Protein AF-A0A7W0T114-F1 (afdb_monomer_lite)

Foldseek 3Di:
DALFLLVCLQPCLVPLLPPQPDDDDDDDAAADDPVRLVVLVVLLVQLLPDPALVSNVVSSVVVCVSCVPDDSNNHDNVRSVSSSVSSNSSNVSSVVRVVPDDPPPQDFDFDLQQQQQNVVVSNQVSCCVVPVQKAFAKKKWFFAALVRHADQPTTKIKTWIAGALFQDDDPPDPPPDDRPGPDPDPQDWTKMWMAHNVPGIDIHTDGHDHAHHDDQQDDPNNVSVVVVVVPDDNGFTWMWMFHDDRPDQTKIWIWTDDVVVPDTDIDIGGSPHHRPPPPD

Secondary structure (DSSP, 8-state):
--THHHHHHHHHHHHHTTGGGS---SS--BPPPHHHHHHHHHHHHHHHH-SSHHHHHHHHHHHHHHHHT--GGGB-HHHHHHHHHHHHHHHHHHHHHHTTSS-TTSPPPP-TT-BHHHHHHHHHHHHHHH-TT-EEEEEEEEEE-TTSBBPTTT-EEEEEEEEESSPPPPTTSPTT---------SSPEEEEEEEETTTEEEEEEEEPPEE------S-HHHHHHHHHHTT--TT--EEEEEE--TTS--EEEEEEEETTTTEEEEEEEES-S-------

pLDDT: mean 72.03, std 17.61, range [29.69, 95.56]

Radius of gyration: 19.98 Å; chains: 1; bounding box: 61×44×50 Å

Structure (mmCIF, N/CA/C/O backbone):
data_AF-A0A7W0T114-F1
#
_entry.id   AF-A0A7W0T114-F1
#
loop_
_atom_site.group_PDB
_atom_site.id
_atom_site.type_symbol
_atom_site.label_atom_id
_atom_site.label_alt_id
_atom_site.label_comp_id
_atom_site.label_asym_id
_atom_site.label_entity_id
_atom_site.label_seq_id
_atom_site.pdbx_PDB_ins_code
_atom_site.Cartn_x
_atom_site.Cartn_y
_atom_site.Cartn_z
_atom_site.occupancy
_atom_site.B_iso_or_equiv
_atom_site.auth_seq_id
_atom_site.auth_comp_id
_atom_site.auth_asym_id
_atom_site.auth_atom_id
_atom_site.pdbx_PDB_model_num
ATOM 1 N N . MET A 1 1 ? 5.143 -3.213 -25.536 1.00 34.78 1 MET A N 1
ATOM 2 C CA . MET A 1 1 ? 4.071 -3.095 -24.528 1.00 34.78 1 MET A CA 1
ATOM 3 C C . MET A 1 1 ? 4.669 -2.807 -23.168 1.00 34.78 1 MET A C 1
ATOM 5 O O . MET A 1 1 ? 5.261 -3.702 -22.565 1.00 34.78 1 MET A O 1
ATOM 9 N N . ASN A 1 2 ? 4.545 -1.566 -22.702 1.00 29.69 2 ASN A N 1
ATOM 10 C CA . ASN A 1 2 ? 4.942 -1.204 -21.350 1.00 29.69 2 ASN A CA 1
ATOM 11 C C . ASN A 1 2 ? 3.988 -1.913 -20.378 1.00 29.69 2 ASN A C 1
ATOM 13 O O . ASN A 1 2 ? 2.821 -1.550 -20.271 1.00 29.69 2 ASN A O 1
ATOM 17 N N . ARG A 1 3 ? 4.475 -2.937 -19.665 1.00 30.38 3 ARG A N 1
ATOM 18 C CA . ARG A 1 3 ? 3.716 -3.652 -18.616 1.00 30.38 3 ARG A CA 1
ATOM 19 C C . ARG A 1 3 ? 3.232 -2.704 -17.491 1.00 30.38 3 ARG A C 1
ATOM 21 O O . ARG A 1 3 ? 2.415 -3.106 -16.675 1.00 30.38 3 ARG A O 1
ATOM 28 N N . ALA A 1 4 ? 3.717 -1.458 -17.495 1.00 30.30 4 ALA A N 1
ATOM 29 C CA . ALA A 1 4 ? 3.426 -0.370 -16.567 1.00 30.30 4 ALA A CA 1
ATOM 30 C C . ALA A 1 4 ? 2.001 0.195 -16.690 1.00 30.30 4 ALA A C 1
ATOM 32 O O . ALA A 1 4 ? 1.378 0.487 -15.679 1.00 30.30 4 ALA A O 1
ATOM 33 N N . ALA A 1 5 ? 1.449 0.297 -17.907 1.00 31.14 5 ALA A N 1
ATOM 34 C CA . ALA A 1 5 ? 0.132 0.916 -18.129 1.00 31.14 5 ALA A CA 1
ATOM 35 C C . ALA A 1 5 ? -1.037 0.058 -17.601 1.00 31.14 5 ALA A C 1
ATOM 37 O O . ALA A 1 5 ? -2.080 0.569 -17.210 1.00 31.14 5 ALA A O 1
ATOM 38 N N . ILE A 1 6 ? -0.836 -1.260 -17.561 1.00 34.50 6 ILE A N 1
ATOM 39 C CA . ILE A 1 6 ? -1.824 -2.266 -17.144 1.00 34.50 6 ILE A CA 1
ATOM 40 C C . ILE A 1 6 ? -2.031 -2.252 -15.622 1.00 34.50 6 ILE A C 1
ATOM 42 O O . ILE A 1 6 ? -3.156 -2.380 -15.149 1.00 34.50 6 ILE A O 1
ATOM 46 N N . ALA A 1 7 ? -0.967 -2.055 -14.849 1.00 33.69 7 ALA A N 1
ATOM 47 C CA . ALA A 1 7 ? -1.052 -2.033 -13.392 1.00 33.69 7 ALA A CA 1
ATOM 48 C C . ALA A 1 7 ? -1.280 -0.641 -12.802 1.00 33.69 7 ALA A C 1
ATOM 50 O O . ALA A 1 7 ? -1.801 -0.538 -11.692 1.00 33.69 7 ALA A O 1
ATOM 51 N N . LEU A 1 8 ? -0.961 0.418 -13.565 1.00 34.41 8 LEU A N 1
ATOM 52 C CA . LEU A 1 8 ? -1.340 1.792 -13.228 1.00 34.41 8 LEU A CA 1
ATOM 53 C C . LEU A 1 8 ? -2.841 1.888 -12.922 1.00 34.41 8 LEU A C 1
ATOM 55 O O . LEU A 1 8 ? -3.271 2.540 -11.976 1.00 34.41 8 LEU A O 1
ATOM 59 N N . LEU A 1 9 ? -3.622 1.148 -13.706 1.00 37.44 9 LEU A N 1
ATOM 60 C CA . LEU A 1 9 ? -5.070 1.115 -13.646 1.00 37.44 9 LEU A CA 1
ATOM 61 C C . LEU A 1 9 ? -5.659 0.400 -12.439 1.00 37.44 9 LEU A C 1
ATOM 63 O O . LEU A 1 9 ? -6.732 0.767 -11.992 1.00 37.44 9 LEU A O 1
ATOM 67 N N . VAL A 1 10 ? -4.982 -0.594 -11.877 1.00 36.78 10 VAL A N 1
ATOM 68 C CA . VAL A 1 10 ? -5.505 -1.311 -10.704 1.00 36.78 10 VAL A CA 1
ATOM 69 C C . VAL A 1 10 ? -5.389 -0.442 -9.447 1.00 36.78 10 VAL A C 1
ATOM 71 O O . VAL A 1 10 ? -6.234 -0.498 -8.564 1.00 36.78 10 VAL A O 1
ATOM 74 N N . VAL A 1 11 ? -4.372 0.421 -9.388 1.00 35.66 11 VAL A N 1
ATOM 75 C CA . VAL A 1 11 ? -3.934 1.071 -8.139 1.00 35.66 11 VAL A CA 1
ATOM 76 C C . VAL A 1 11 ? -4.281 2.543 -8.074 1.00 35.66 11 VAL A C 1
ATOM 78 O O . VAL A 1 11 ? -4.555 3.061 -6.987 1.00 35.66 11 VAL A O 1
ATOM 81 N N . SER A 1 12 ? -4.379 3.211 -9.225 1.00 38.09 12 SER A N 1
ATOM 82 C CA . SER A 1 12 ? -4.977 4.538 -9.288 1.00 38.09 12 SER A CA 1
ATOM 83 C C . SER A 1 12 ? -6.409 4.518 -8.756 1.00 38.09 12 SER A C 1
ATOM 85 O O . SER A 1 12 ? -6.771 5.422 -8.017 1.00 38.09 12 SER A O 1
ATOM 87 N N . PHE A 1 13 ? -7.204 3.478 -9.006 1.00 37.09 13 PHE A N 1
ATOM 88 C CA . PHE A 1 13 ? -8.593 3.483 -8.547 1.00 37.09 13 PHE A CA 1
ATOM 89 C C . PHE A 1 13 ? -8.782 3.121 -7.075 1.00 37.09 13 PHE A C 1
ATOM 91 O O . PHE A 1 13 ? -9.539 3.815 -6.406 1.00 37.09 13 PHE A O 1
ATOM 98 N N . SER A 1 14 ? -8.029 2.176 -6.511 1.00 35.09 14 SER A N 1
ATOM 99 C CA . SER A 1 14 ? -8.108 1.904 -5.065 1.00 35.09 14 SER A CA 1
ATOM 100 C C . SER A 1 14 ? -7.579 3.078 -4.220 1.00 35.09 14 SER A C 1
ATOM 102 O O . SER A 1 14 ? -8.098 3.357 -3.139 1.00 35.09 14 SER A O 1
ATOM 104 N N . SER A 1 15 ? -6.597 3.831 -4.738 1.00 33.78 15 SER A N 1
ATOM 105 C CA . SER A 1 15 ? -5.964 4.953 -4.021 1.00 33.78 15 SER A CA 1
ATOM 106 C C . SER A 1 15 ? -6.680 6.299 -4.224 1.00 33.78 15 SER A C 1
ATOM 108 O O . SER A 1 15 ? -6.763 7.106 -3.296 1.00 33.78 15 SER A O 1
ATOM 110 N N . LEU A 1 16 ? -7.229 6.572 -5.416 1.00 35.28 16 LEU A N 1
ATOM 111 C CA . LEU A 1 16 ? -7.865 7.866 -5.729 1.00 35.28 16 LEU A CA 1
ATOM 112 C C . LEU A 1 16 ? -9.279 8.000 -5.157 1.00 35.28 16 LEU A C 1
ATOM 114 O O . LEU A 1 16 ? -9.774 9.115 -4.994 1.00 35.28 16 LEU A O 1
ATOM 118 N N . VAL A 1 17 ? -9.895 6.892 -4.748 1.00 38.09 17 VAL A N 1
ATOM 119 C CA . VAL A 1 17 ? -11.203 6.895 -4.076 1.00 38.09 17 VAL A CA 1
ATOM 120 C C . VAL A 1 17 ? -11.122 7.450 -2.653 1.00 38.09 17 VAL A C 1
ATOM 122 O O . VAL A 1 17 ? -12.128 7.920 -2.121 1.00 38.09 17 VAL A O 1
ATOM 125 N N . TRP A 1 18 ? -9.928 7.479 -2.048 1.00 32.53 18 TRP A N 1
ATOM 126 C CA . TRP A 1 18 ? -9.776 7.774 -0.620 1.00 32.53 18 TRP A CA 1
ATOM 127 C C . TRP A 1 18 ? -9.009 9.054 -0.273 1.00 32.53 18 TRP A C 1
ATOM 129 O O . TRP A 1 18 ? -9.229 9.600 0.812 1.00 32.53 18 TRP A O 1
ATOM 139 N N . VAL A 1 19 ? -8.180 9.593 -1.176 1.00 35.00 19 VAL A N 1
ATOM 140 C CA . VAL A 1 19 ? -7.357 10.791 -0.893 1.00 35.00 19 VAL A CA 1
ATOM 141 C C . VAL A 1 19 ? -8.146 12.113 -0.998 1.00 35.00 19 VAL A C 1
ATOM 143 O O . VAL A 1 19 ? -7.739 13.126 -0.438 1.00 35.00 19 VAL A O 1
ATOM 146 N N . GLY A 1 20 ? -9.330 12.128 -1.620 1.00 32.53 20 GLY A N 1
ATOM 147 C CA . GLY A 1 20 ? -10.107 13.360 -1.844 1.00 32.53 20 GLY A CA 1
ATOM 148 C C . GLY A 1 20 ? -10.948 13.891 -0.670 1.00 32.53 20 GLY A C 1
ATOM 149 O O . GLY A 1 20 ? -11.672 14.867 -0.852 1.00 32.53 20 GLY A O 1
ATOM 150 N N . ALA A 1 21 ? -10.928 13.269 0.516 1.00 36.03 21 ALA A N 1
ATOM 151 C CA . ALA A 1 21 ? -11.899 13.591 1.575 1.00 36.03 21 ALA A CA 1
ATOM 152 C C . ALA A 1 21 ? -11.404 14.527 2.695 1.00 36.03 21 ALA A C 1
ATOM 154 O O . ALA A 1 21 ? -12.219 14.929 3.523 1.00 36.03 21 ALA A O 1
ATOM 155 N N . ALA A 1 22 ? -10.127 14.916 2.743 1.00 39.50 22 ALA A N 1
ATOM 156 C CA . ALA A 1 22 ? -9.619 15.733 3.847 1.00 39.50 22 ALA A CA 1
ATOM 157 C C . ALA A 1 22 ? -9.032 17.071 3.369 1.00 39.50 22 ALA A C 1
ATOM 159 O O . ALA A 1 22 ? -7.907 17.151 2.890 1.00 39.50 22 ALA A O 1
ATOM 160 N N . CYS A 1 23 ? -9.818 18.129 3.588 1.00 38.53 23 CYS A N 1
ATOM 161 C CA . CYS A 1 23 ? -9.397 19.530 3.691 1.00 38.53 23 CYS A CA 1
ATOM 162 C C . CYS A 1 23 ? -8.883 20.238 2.420 1.00 38.53 23 CYS A C 1
ATOM 164 O O . CYS A 1 23 ? -7.717 20.605 2.324 1.00 38.53 23 CYS A O 1
ATOM 166 N N . ALA A 1 24 ? -9.809 20.636 1.541 1.00 32.16 24 ALA A N 1
ATOM 167 C CA . ALA A 1 24 ? -9.667 21.867 0.759 1.00 32.16 24 ALA A CA 1
ATOM 168 C C . ALA A 1 24 ? -10.983 22.661 0.790 1.00 32.16 24 ALA A C 1
ATOM 170 O O . ALA A 1 24 ? -12.003 22.253 0.239 1.00 32.16 24 ALA A O 1
ATOM 171 N N . LYS A 1 25 ? -10.983 23.815 1.465 1.00 42.94 25 LYS A N 1
ATOM 172 C CA . LYS A 1 25 ? -12.088 24.779 1.400 1.00 42.94 25 LYS A CA 1
ATOM 173 C C . LYS A 1 25 ? -11.819 25.719 0.214 1.00 42.94 25 LYS A C 1
ATOM 175 O O . LYS A 1 25 ? -10.841 26.455 0.260 1.00 42.94 25 LYS A O 1
ATOM 180 N N . LYS A 1 26 ? -12.747 25.726 -0.760 1.00 46.06 26 LYS A N 1
ATOM 181 C CA . LYS A 1 26 ? -12.905 26.602 -1.956 1.00 46.06 26 LYS A CA 1
ATOM 182 C C . LYS A 1 26 ? -12.153 26.215 -3.247 1.00 46.06 26 LYS A C 1
ATOM 184 O O . LYS A 1 26 ? -11.066 26.704 -3.507 1.00 46.06 26 LYS A O 1
ATOM 189 N N . SER A 1 27 ? -12.833 25.523 -4.160 1.00 42.50 27 SER A N 1
ATOM 190 C CA . SER A 1 27 ? -13.458 26.059 -5.394 1.00 42.50 27 SER A CA 1
ATOM 191 C C . SER A 1 27 ? -14.203 24.899 -6.085 1.00 42.50 27 SER A C 1
ATOM 193 O O . SER A 1 27 ? -13.917 23.749 -5.780 1.00 42.50 27 SER A O 1
ATOM 195 N N . GLY A 1 28 ? -15.255 25.179 -6.861 1.00 51.72 28 GLY A N 1
ATOM 196 C CA . GLY A 1 28 ? -16.314 24.216 -7.209 1.00 51.72 28 GLY A CA 1
ATOM 197 C C . GLY A 1 28 ? -15.832 22.854 -7.718 1.00 51.72 28 GLY A C 1
ATOM 198 O O . GLY A 1 28 ? -15.285 22.763 -8.813 1.00 51.72 28 GLY A O 1
ATOM 199 N N . THR A 1 29 ? -16.104 21.798 -6.948 1.00 61.47 29 THR A N 1
ATOM 200 C CA . THR A 1 29 ? -16.052 20.427 -7.457 1.00 61.47 29 THR A CA 1
ATOM 201 C C . THR A 1 29 ? -17.133 20.255 -8.519 1.00 61.47 29 THR A C 1
ATOM 203 O O . THR A 1 29 ? -18.231 20.807 -8.398 1.00 61.47 29 THR A O 1
ATOM 206 N N . ARG A 1 30 ? -16.825 19.515 -9.584 1.00 81.19 30 ARG A N 1
ATOM 207 C CA . ARG A 1 30 ? -17.750 19.292 -10.705 1.00 81.19 30 ARG A CA 1
ATOM 208 C C . ARG A 1 30 ? -18.167 17.829 -10.809 1.00 81.19 30 ARG A C 1
ATOM 210 O O . ARG A 1 30 ? -17.407 16.929 -10.460 1.00 81.19 30 ARG A O 1
ATOM 217 N N . ALA A 1 31 ? -19.370 17.593 -11.317 1.00 86.44 31 ALA A N 1
ATOM 218 C CA . ALA A 1 31 ? -19.766 16.269 -11.779 1.00 86.44 31 ALA A CA 1
ATOM 219 C C . ALA A 1 31 ? -18.999 15.913 -13.066 1.00 86.44 31 ALA A C 1
ATOM 221 O O . ALA A 1 31 ? -18.503 16.803 -13.765 1.00 86.44 31 ALA A O 1
ATOM 222 N N . LEU A 1 32 ? -18.939 14.623 -13.404 1.00 82.44 32 LEU A N 1
ATOM 223 C CA . LEU A 1 32 ? -18.521 14.205 -14.742 1.00 82.44 32 LEU A CA 1
ATOM 224 C C . LEU A 1 32 ? -19.490 14.772 -15.780 1.00 82.44 32 LEU A C 1
ATOM 226 O O . LEU A 1 32 ? -20.708 14.784 -15.578 1.00 82.44 32 LEU A O 1
ATOM 230 N N . THR A 1 33 ? -18.960 15.208 -16.918 1.00 89.19 33 THR A N 1
ATOM 231 C CA . THR A 1 33 ? -19.816 15.490 -18.070 1.00 89.19 33 THR A CA 1
ATOM 232 C C . THR A 1 33 ? -20.390 14.182 -18.624 1.00 89.19 33 THR A C 1
ATOM 234 O O . THR A 1 33 ? -19.877 13.086 -18.365 1.00 89.19 33 THR A O 1
ATOM 237 N N . LYS A 1 34 ? -21.469 14.280 -19.410 1.00 89.25 34 LYS A N 1
ATOM 238 C CA . LYS A 1 34 ? -22.014 13.113 -20.121 1.00 89.25 34 LYS A CA 1
ATOM 239 C C . LYS A 1 34 ? -20.958 12.469 -21.020 1.00 89.25 34 LYS A C 1
ATOM 241 O O . LYS A 1 34 ? -20.836 11.252 -21.000 1.00 89.25 34 LYS A O 1
ATOM 246 N N . ASP A 1 35 ? -20.167 13.285 -21.710 1.00 89.88 35 ASP A N 1
ATOM 247 C CA . ASP A 1 35 ? -19.107 12.814 -22.602 1.00 89.88 35 ASP A CA 1
ATOM 248 C C . ASP A 1 35 ? -18.031 12.048 -21.823 1.00 89.88 35 ASP A C 1
ATOM 250 O O . ASP A 1 35 ? -17.689 10.932 -22.194 1.00 89.88 35 ASP A O 1
ATOM 254 N N . GLN A 1 36 ? -17.585 12.574 -20.675 1.00 86.44 36 GLN A N 1
ATOM 255 C CA . GLN A 1 36 ? -16.619 11.883 -19.810 1.00 86.44 36 GLN A CA 1
ATOM 256 C C . GLN A 1 36 ? -17.170 10.562 -19.258 1.00 86.44 36 GLN A C 1
ATOM 258 O O . GLN A 1 36 ? -16.440 9.579 -19.158 1.00 86.44 36 GLN A O 1
ATOM 263 N N . THR A 1 37 ? -18.459 10.529 -18.910 1.00 87.56 37 THR A N 1
ATOM 264 C CA . THR A 1 37 ? -19.126 9.311 -18.422 1.00 87.56 37 THR A CA 1
ATOM 265 C C . THR A 1 37 ? -19.193 8.246 -19.520 1.00 87.56 37 THR A C 1
ATOM 267 O O . THR A 1 37 ? -18.877 7.083 -19.288 1.00 87.56 37 THR A O 1
ATOM 270 N N . GLN A 1 38 ? -19.556 8.642 -20.740 1.00 91.06 38 GLN A N 1
ATOM 271 C CA . GLN A 1 38 ? -19.609 7.734 -21.886 1.00 91.06 38 GLN A CA 1
ATOM 272 C C . GLN A 1 38 ? -18.218 7.243 -22.292 1.00 91.06 38 GLN A C 1
ATOM 274 O O . GLN A 1 38 ? -18.060 6.083 -22.664 1.00 91.06 38 GLN A O 1
ATOM 279 N N . GLU A 1 39 ? -17.207 8.105 -22.206 1.00 89.56 39 GLU A N 1
ATOM 280 C CA . GLU A 1 39 ? -15.833 7.762 -22.558 1.00 89.56 39 GLU A CA 1
ATOM 281 C C . GLU A 1 39 ? -15.232 6.752 -21.572 1.00 89.56 39 GLU A C 1
ATOM 283 O O . GLU A 1 39 ? -14.683 5.737 -22.005 1.00 89.56 39 GLU A O 1
ATOM 288 N N . VAL A 1 40 ? -15.412 6.945 -20.257 1.00 86.56 40 VAL A N 1
ATOM 289 C CA . VAL A 1 40 ? -14.942 5.967 -19.260 1.00 86.56 40 VAL A CA 1
ATOM 290 C C . VAL A 1 40 ? -15.684 4.629 -19.383 1.00 86.56 40 VAL A C 1
ATOM 292 O O . VAL A 1 40 ? -15.058 3.572 -19.298 1.00 86.56 40 VAL A O 1
ATOM 295 N N . GLU A 1 41 ? -16.987 4.645 -19.685 1.00 91.88 41 GLU A N 1
ATOM 296 C CA . GLU A 1 41 ? -17.765 3.429 -19.944 1.00 91.88 41 GLU A CA 1
ATOM 297 C C . GLU A 1 41 ? -17.288 2.691 -21.203 1.00 91.88 41 GLU A C 1
ATOM 299 O O . GLU A 1 41 ? -17.100 1.468 -21.177 1.00 91.88 41 GLU A O 1
ATOM 304 N N . ALA A 1 42 ? -17.034 3.422 -22.291 1.00 92.44 42 ALA A N 1
ATOM 305 C CA . ALA A 1 42 ? -16.519 2.863 -23.535 1.00 92.44 42 ALA A CA 1
ATOM 306 C C . ALA A 1 42 ? -15.142 2.219 -23.333 1.00 92.44 42 ALA A C 1
ATOM 308 O O . ALA A 1 42 ? -14.918 1.100 -23.798 1.00 92.44 42 ALA A O 1
ATOM 309 N N . LEU A 1 43 ? -14.251 2.877 -22.589 1.00 87.81 43 LEU A N 1
ATOM 310 C CA . LEU A 1 43 ? -12.936 2.347 -22.240 1.00 87.81 43 LEU A CA 1
ATOM 311 C C . LEU A 1 43 ? -13.034 1.081 -21.372 1.00 87.81 43 LEU A C 1
ATOM 313 O O . LEU A 1 43 ? -12.325 0.105 -21.634 1.00 87.81 43 LEU A O 1
ATOM 317 N N . THR A 1 44 ? -13.948 1.043 -20.390 1.00 87.00 44 THR A N 1
ATOM 318 C CA . THR A 1 44 ? -14.182 -0.160 -19.571 1.00 87.00 44 THR A CA 1
ATOM 319 C C . THR A 1 44 ? -14.653 -1.313 -20.444 1.00 87.00 44 THR A C 1
ATOM 321 O O . THR A 1 44 ? -14.122 -2.421 -20.362 1.00 87.00 44 THR A O 1
ATOM 324 N N . LYS A 1 45 ? -15.627 -1.063 -21.321 1.00 92.31 45 LYS A N 1
ATOM 325 C CA . LYS A 1 45 ? -16.142 -2.086 -22.231 1.00 92.31 45 LYS A CA 1
ATOM 326 C C . LYS A 1 45 ? -15.062 -2.575 -23.194 1.00 92.31 45 LYS A C 1
ATOM 328 O O . LYS A 1 45 ? -14.942 -3.782 -23.392 1.00 92.31 45 LYS A O 1
ATOM 333 N N . ALA A 1 46 ? -14.265 -1.664 -23.750 1.00 89.25 46 ALA A N 1
ATOM 334 C CA . ALA A 1 46 ? -13.188 -1.984 -24.677 1.00 89.25 46 ALA A CA 1
ATOM 335 C C . ALA A 1 46 ? -12.159 -2.921 -24.032 1.00 89.25 46 ALA A C 1
ATOM 337 O O . ALA A 1 46 ? -11.890 -3.990 -24.582 1.00 89.25 46 ALA A O 1
ATOM 338 N N . VAL A 1 47 ? -11.660 -2.592 -22.834 1.00 84.44 47 VAL A N 1
ATOM 339 C CA . VAL A 1 47 ? -10.631 -3.414 -22.181 1.00 84.44 47 VAL A CA 1
ATOM 340 C C . VAL A 1 47 ? -11.172 -4.775 -21.743 1.00 84.44 47 VAL A C 1
ATOM 342 O O . VAL A 1 47 ? -10.477 -5.781 -21.860 1.00 84.44 47 VAL A O 1
ATOM 345 N N . CYS A 1 48 ? -12.437 -4.838 -21.322 1.00 86.25 48 CYS A N 1
ATOM 346 C CA . CYS A 1 48 ? -13.102 -6.093 -20.970 1.00 86.25 48 CYS A CA 1
ATOM 347 C C . CYS A 1 48 ? -13.470 -6.966 -22.177 1.00 86.25 48 CYS A C 1
ATOM 349 O O . CYS A 1 48 ? -13.692 -8.163 -22.010 1.00 86.25 48 CYS A O 1
ATOM 351 N N . SER A 1 49 ? -13.549 -6.386 -23.377 1.00 92.31 49 SER A N 1
ATOM 352 C CA . SER A 1 49 ? -13.833 -7.112 -24.621 1.00 92.31 49 SER A CA 1
ATOM 353 C C . SER A 1 49 ? -12.587 -7.640 -25.331 1.00 92.31 49 SER A C 1
ATOM 355 O O . SER A 1 49 ? -12.713 -8.374 -26.311 1.00 92.31 49 SER A O 1
ATOM 357 N N . CYS A 1 50 ? -11.392 -7.269 -24.865 1.00 85.88 50 CYS A N 1
ATOM 358 C CA . CYS A 1 50 ? -10.157 -7.752 -25.460 1.00 85.88 50 CYS A CA 1
ATOM 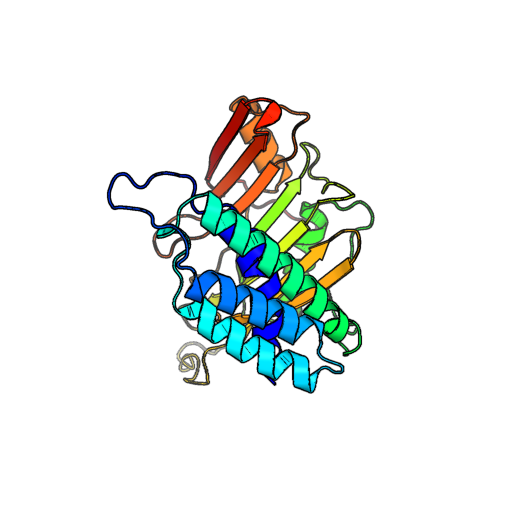359 C C . CYS A 1 50 ? -10.074 -9.278 -25.396 1.00 85.88 50 CYS A C 1
ATOM 361 O O . CYS A 1 50 ? -10.394 -9.885 -24.380 1.00 85.88 50 CYS A O 1
ATOM 363 N N . ALA A 1 51 ? -9.643 -9.895 -26.496 1.00 85.94 51 ALA A N 1
ATOM 364 C CA . ALA A 1 51 ? -9.456 -11.343 -26.579 1.00 85.94 51 ALA A CA 1
ATOM 365 C C . ALA A 1 51 ? -8.046 -11.777 -26.151 1.00 85.94 51 ALA A C 1
ATOM 367 O O . ALA A 1 51 ? -7.829 -12.936 -25.809 1.00 85.94 51 ALA A O 1
ATOM 368 N N . ASP A 1 52 ? -7.085 -10.850 -26.173 1.00 77.75 52 ASP A N 1
ATOM 369 C CA . ASP A 1 52 ? -5.687 -11.125 -25.882 1.00 77.75 52 ASP A CA 1
ATOM 370 C C . ASP A 1 52 ? -4.976 -9.943 -25.203 1.00 77.75 52 ASP A C 1
ATOM 372 O O . ASP A 1 52 ? -5.490 -8.826 -25.055 1.00 77.75 52 ASP A O 1
ATOM 376 N N . LYS A 1 53 ? -3.732 -10.214 -24.809 1.00 70.44 53 LYS A N 1
ATOM 377 C CA . LYS A 1 53 ? -2.846 -9.265 -24.141 1.00 70.44 53 LYS A CA 1
ATOM 378 C C . LYS A 1 53 ? -2.463 -8.066 -25.017 1.00 70.44 53 LYS A C 1
ATOM 380 O O . LYS A 1 53 ? -2.256 -6.982 -24.476 1.00 70.44 53 LYS A O 1
ATOM 385 N N . ALA A 1 54 ? -2.337 -8.243 -26.332 1.00 74.31 54 ALA A N 1
ATOM 386 C CA . ALA A 1 54 ? -1.939 -7.165 -27.235 1.00 74.31 54 ALA A CA 1
ATOM 387 C C . ALA A 1 54 ? -3.048 -6.112 -27.340 1.00 74.31 54 ALA A C 1
ATOM 389 O O . ALA A 1 54 ? -2.775 -4.921 -27.196 1.00 74.31 54 ALA A O 1
ATOM 390 N N . CYS A 1 55 ? -4.299 -6.559 -27.479 1.00 80.38 55 CYS A N 1
ATOM 391 C CA . CYS A 1 55 ? -5.479 -5.706 -27.389 1.00 80.38 55 CYS A CA 1
ATOM 392 C C . CYS A 1 55 ? -5.531 -4.971 -26.048 1.00 80.38 55 CYS A C 1
ATOM 394 O O . CYS A 1 55 ? -5.654 -3.745 -26.025 1.00 80.38 55 CYS A O 1
ATOM 396 N N . SER A 1 56 ? -5.381 -5.701 -24.932 1.00 77.06 56 SER A N 1
ATOM 397 C CA . SER A 1 56 ? -5.500 -5.115 -23.592 1.00 77.06 56 SER A CA 1
ATOM 398 C C . SER A 1 56 ? -4.541 -3.944 -23.390 1.00 77.06 56 SER A C 1
ATOM 400 O O . SER A 1 56 ? -4.954 -2.927 -22.844 1.00 77.06 56 SER A O 1
ATOM 402 N N . ALA A 1 57 ? -3.306 -4.017 -23.888 1.00 66.31 57 ALA A N 1
ATOM 403 C CA . ALA A 1 57 ? -2.389 -2.892 -23.750 1.00 66.31 57 ALA A CA 1
ATOM 404 C C . ALA A 1 57 ? -2.712 -1.672 -24.593 1.00 66.31 57 ALA A C 1
ATOM 406 O O . ALA A 1 57 ? -2.515 -0.565 -24.102 1.00 66.31 57 ALA A O 1
ATOM 407 N N . VAL A 1 58 ? -3.173 -1.853 -25.833 1.00 74.31 58 VAL A N 1
ATOM 408 C CA . VAL A 1 58 ? -3.577 -0.711 -26.664 1.00 74.31 58 VAL A CA 1
ATOM 409 C C . VAL A 1 58 ? -4.681 0.064 -25.948 1.00 74.31 58 VAL A C 1
ATOM 411 O O . VAL A 1 58 ? -4.639 1.291 -25.880 1.00 74.31 58 VAL A O 1
ATOM 414 N N . VAL A 1 59 ? -5.628 -0.648 -25.332 1.00 76.38 59 VAL A N 1
ATOM 415 C CA . VAL A 1 59 ? -6.691 -0.014 -24.550 1.00 76.38 59 VAL A CA 1
ATOM 416 C C . VAL A 1 59 ? -6.157 0.566 -23.233 1.00 76.38 59 VAL A C 1
ATOM 418 O O . VAL A 1 59 ? -6.528 1.679 -22.874 1.00 76.38 59 VAL A O 1
ATOM 421 N N . SER A 1 60 ? -5.240 -0.105 -22.528 1.00 71.56 60 SER A N 1
ATOM 422 C CA . SER A 1 60 ? -4.618 0.445 -21.310 1.00 71.56 60 SER A CA 1
ATOM 423 C C . SER A 1 60 ? -3.852 1.749 -21.555 1.00 71.56 60 SER A C 1
ATOM 425 O O . SER A 1 60 ? -3.841 2.613 -20.678 1.00 71.56 60 SER A O 1
ATOM 427 N N . GLU A 1 61 ? -3.236 1.931 -22.727 1.00 70.81 61 GLU A N 1
ATOM 428 C CA . GLU A 1 61 ? -2.591 3.196 -23.107 1.00 70.81 61 GLU A CA 1
ATOM 429 C C . GLU A 1 61 ? -3.618 4.323 -23.277 1.00 70.81 61 GLU A C 1
ATOM 431 O O . GLU A 1 61 ? -3.414 5.417 -22.749 1.00 70.81 61 GLU A O 1
ATOM 436 N N . GLN A 1 62 ? -4.753 4.043 -23.926 1.00 76.44 62 GLN A N 1
ATOM 437 C CA . GLN A 1 62 ? -5.859 5.000 -24.063 1.00 76.44 62 GLN A CA 1
ATOM 438 C C . GLN A 1 62 ? -6.442 5.378 -22.702 1.00 76.44 62 GLN A C 1
ATOM 440 O O . GLN A 1 62 ? -6.646 6.555 -22.417 1.00 76.44 62 GLN A O 1
ATOM 445 N N . ILE A 1 63 ? -6.635 4.387 -21.832 1.00 76.50 63 ILE A N 1
ATOM 446 C CA . ILE A 1 63 ? -7.107 4.621 -20.475 1.00 76.50 63 ILE A CA 1
ATOM 447 C C . ILE A 1 63 ? -6.108 5.485 -19.685 1.00 76.50 63 ILE A C 1
ATOM 449 O O . ILE A 1 63 ? -6.503 6.458 -19.047 1.00 76.50 63 ILE A O 1
ATOM 453 N N . THR A 1 64 ? -4.810 5.171 -19.738 1.00 68.69 64 THR A N 1
ATOM 454 C CA . THR A 1 64 ? -3.773 5.957 -19.044 1.00 68.69 64 THR A CA 1
ATOM 455 C C . THR A 1 64 ? -3.753 7.404 -19.530 1.00 68.69 64 THR A C 1
ATOM 457 O O . THR A 1 64 ? -3.699 8.329 -18.720 1.00 68.69 64 THR A O 1
ATOM 460 N N . ALA A 1 65 ? -3.827 7.611 -20.848 1.00 70.94 65 ALA A N 1
ATOM 461 C CA . ALA A 1 65 ? -3.891 8.941 -21.437 1.00 70.94 65 ALA A CA 1
ATOM 462 C C . ALA A 1 65 ? -5.131 9.704 -20.955 1.00 70.94 65 ALA A C 1
ATOM 464 O O . ALA A 1 65 ? -5.013 10.865 -20.561 1.00 70.94 65 ALA A O 1
ATOM 465 N N . TRP A 1 66 ? -6.283 9.034 -20.895 1.00 78.31 66 TRP A N 1
ATOM 466 C CA . TRP A 1 66 ? -7.516 9.615 -20.379 1.00 78.31 66 TRP A CA 1
ATOM 467 C C . TRP A 1 66 ? -7.360 10.065 -18.921 1.00 78.31 66 TRP A C 1
ATOM 469 O O . TRP A 1 66 ? -7.584 11.233 -18.613 1.00 78.31 66 TRP A O 1
ATOM 479 N N . PHE A 1 67 ? -6.864 9.190 -18.036 1.00 72.31 67 PHE A N 1
ATOM 480 C CA . PHE A 1 67 ? -6.667 9.515 -16.617 1.00 72.31 67 PHE A CA 1
ATOM 481 C C . PHE A 1 67 ? -5.562 10.538 -16.350 1.00 72.31 67 PHE A C 1
ATOM 483 O O . PHE A 1 67 ? -5.625 11.239 -15.343 1.00 72.31 67 PHE A O 1
ATOM 490 N N . SER A 1 68 ? -4.574 10.676 -17.238 1.00 61.00 68 SER A N 1
ATOM 491 C CA . SER A 1 68 ? -3.476 11.638 -17.059 1.00 61.00 68 SER A CA 1
ATOM 492 C C . SER A 1 68 ? -3.941 13.101 -17.008 1.00 61.00 68 SER A C 1
ATOM 494 O O . SER A 1 68 ? -3.252 13.944 -16.438 1.00 61.00 68 SER A O 1
ATOM 496 N N . GLY A 1 69 ? -5.129 13.395 -17.552 1.00 61.91 69 GLY A N 1
ATOM 497 C CA . GLY A 1 69 ? -5.769 14.709 -17.477 1.00 61.91 69 GLY A CA 1
ATOM 498 C C . GLY A 1 69 ? -6.706 14.901 -16.278 1.00 61.91 69 GLY A C 1
ATOM 499 O O . GLY A 1 69 ? -7.332 15.956 -16.175 1.00 61.91 69 GLY A O 1
ATOM 500 N N . PHE A 1 70 ? -6.846 13.908 -15.392 1.00 66.50 70 PHE A N 1
ATOM 501 C CA . PHE A 1 70 ? -7.796 13.943 -14.278 1.00 66.50 70 PHE A CA 1
ATOM 502 C C . PHE A 1 70 ? -7.110 14.183 -12.931 1.00 66.50 70 PHE A C 1
ATOM 504 O O . PHE A 1 70 ? -6.284 13.398 -12.474 1.00 66.50 70 PHE A O 1
ATOM 511 N N . SER A 1 71 ? -7.550 15.231 -12.235 1.00 70.81 71 SER A N 1
ATOM 512 C CA . SER A 1 71 ? -7.367 15.382 -10.792 1.00 70.81 71 SER A CA 1
ATOM 513 C C . SER A 1 71 ? -8.661 14.962 -10.098 1.00 70.81 71 SER A C 1
ATOM 515 O O . SER A 1 71 ? -9.700 15.597 -10.265 1.00 70.81 71 SER A O 1
ATOM 517 N N . PHE A 1 72 ? -8.619 13.892 -9.301 1.00 65.88 72 PHE A N 1
ATOM 518 C CA . PHE A 1 72 ? -9.786 13.415 -8.542 1.00 65.88 72 PHE A CA 1
ATOM 519 C C . PHE A 1 72 ? -10.249 14.418 -7.472 1.00 65.88 72 PHE A C 1
ATOM 521 O O . PHE A 1 72 ? -11.394 14.367 -7.025 1.00 65.88 72 PHE A O 1
ATOM 528 N N . ALA A 1 73 ? -9.387 15.367 -7.090 1.00 65.38 73 ALA A N 1
ATOM 529 C CA . ALA A 1 73 ? -9.748 16.469 -6.203 1.00 65.38 73 ALA A CA 1
ATOM 530 C C . ALA A 1 73 ? -10.710 17.477 -6.864 1.00 65.38 73 ALA A C 1
ATOM 532 O O . ALA A 1 73 ? -11.393 18.218 -6.158 1.00 65.38 73 ALA A O 1
ATOM 533 N N . ASP A 1 74 ? -10.804 17.481 -8.197 1.00 76.25 74 ASP A N 1
ATOM 534 C CA . ASP A 1 74 ? -11.640 18.423 -8.950 1.00 76.25 74 ASP A CA 1
ATOM 535 C C . ASP A 1 74 ? -13.096 17.942 -9.069 1.00 76.25 74 ASP A C 1
ATOM 537 O O . ASP A 1 74 ? -13.977 18.700 -9.488 1.00 76.25 74 ASP A O 1
ATOM 541 N N . TYR A 1 75 ? -13.368 16.681 -8.719 1.00 77.00 75 TYR A N 1
ATOM 542 C CA . TYR A 1 75 ? -14.662 16.038 -8.918 1.00 77.00 75 TYR A CA 1
ATOM 543 C C . TYR A 1 75 ? -15.426 15.834 -7.614 1.00 77.00 75 TYR A C 1
ATOM 545 O O . TYR A 1 75 ? -14.858 15.692 -6.530 1.00 77.00 75 TYR A O 1
ATOM 553 N N . ASP A 1 76 ? -16.755 15.833 -7.714 1.00 78.44 76 ASP A N 1
ATOM 554 C CA . ASP A 1 76 ? -17.602 15.542 -6.565 1.00 78.44 76 ASP A CA 1
ATOM 555 C C . ASP A 1 76 ? -17.542 14.058 -6.143 1.00 78.44 76 ASP A C 1
ATOM 557 O O . ASP A 1 76 ? -17.019 13.176 -6.829 1.00 78.44 76 ASP A O 1
ATOM 561 N N . LYS A 1 77 ? -18.108 13.762 -4.969 1.00 73.94 77 LYS A N 1
ATOM 562 C CA . LYS A 1 77 ? -18.094 12.413 -4.388 1.00 73.94 77 LYS A CA 1
ATOM 563 C C . LYS A 1 77 ? -18.853 11.378 -5.232 1.00 73.94 77 LYS A C 1
ATOM 565 O O . LYS A 1 77 ? -18.562 10.188 -5.133 1.00 73.94 77 LYS A O 1
ATOM 570 N N . ALA A 1 78 ? -19.872 11.779 -5.992 1.00 73.88 78 ALA A N 1
ATOM 571 C CA . ALA A 1 78 ? -20.611 10.859 -6.853 1.00 73.88 78 ALA A CA 1
ATOM 572 C C . ALA A 1 78 ? -19.775 10.498 -8.086 1.00 73.88 78 ALA A C 1
ATOM 574 O O . ALA A 1 78 ? -19.592 9.314 -8.353 1.00 73.88 78 ALA A O 1
ATOM 575 N N . ALA A 1 79 ? -19.181 11.496 -8.739 1.00 75.81 79 ALA A N 1
ATOM 576 C CA . ALA A 1 79 ? -18.244 11.320 -9.842 1.00 75.81 79 ALA A CA 1
ATOM 577 C C . ALA A 1 79 ? -17.047 10.439 -9.450 1.00 75.81 79 ALA A C 1
ATOM 579 O O . ALA A 1 79 ? -16.744 9.475 -10.146 1.00 75.81 79 ALA A O 1
ATOM 580 N N . ASN A 1 80 ? -16.424 10.693 -8.296 1.00 70.44 80 ASN A N 1
ATOM 581 C CA . ASN A 1 80 ? -15.295 9.885 -7.827 1.00 70.44 80 ASN A CA 1
ATOM 582 C C . ASN A 1 80 ? -15.669 8.417 -7.564 1.00 70.44 80 ASN A C 1
ATOM 584 O O . ASN A 1 80 ? -14.865 7.533 -7.844 1.00 70.44 80 ASN A O 1
ATOM 588 N N . ARG A 1 81 ? -16.887 8.138 -7.074 1.00 70.38 81 ARG A N 1
ATOM 589 C CA . ARG A 1 81 ? -17.385 6.758 -6.911 1.00 70.38 81 ARG A CA 1
ATOM 590 C C . ARG A 1 81 ? -17.673 6.074 -8.242 1.00 70.38 81 ARG A C 1
ATOM 592 O O . ARG A 1 81 ? -17.438 4.879 -8.367 1.00 70.38 81 ARG A O 1
ATOM 599 N N . GLU A 1 82 ? -18.179 6.813 -9.220 1.00 76.88 82 GLU A N 1
ATOM 600 C CA . GLU A 1 82 ? -18.426 6.250 -10.546 1.00 76.88 82 GLU A CA 1
ATOM 601 C C . GLU A 1 82 ? -17.110 5.900 -11.244 1.00 76.88 82 GLU A C 1
ATOM 603 O O . GLU A 1 82 ? -16.953 4.791 -11.752 1.00 76.88 82 GLU A O 1
ATOM 608 N N . LEU A 1 83 ? -16.126 6.804 -11.169 1.00 74.06 83 LEU A N 1
ATOM 609 C CA . LEU A 1 83 ? -14.766 6.535 -11.620 1.00 74.06 83 LEU A CA 1
ATOM 610 C C . LEU A 1 83 ? -14.222 5.281 -10.920 1.00 74.06 83 LEU A C 1
ATOM 612 O O . LEU A 1 83 ? -13.865 4.336 -11.616 1.00 74.06 83 LEU A O 1
ATOM 616 N N . ALA A 1 84 ? -14.248 5.223 -9.581 1.00 66.44 84 ALA A N 1
ATOM 617 C CA . ALA A 1 84 ? -13.848 4.052 -8.783 1.00 66.44 84 ALA A CA 1
ATOM 618 C C . ALA A 1 84 ? -14.308 2.724 -9.387 1.00 66.44 84 ALA A C 1
ATOM 620 O O . ALA A 1 84 ? -13.502 1.847 -9.693 1.00 66.44 84 ALA A O 1
ATOM 621 N N . ARG A 1 85 ? -15.624 2.630 -9.606 1.00 75.44 85 ARG A N 1
ATOM 622 C CA . ARG A 1 85 ? -16.311 1.431 -10.073 1.00 75.44 85 ARG A CA 1
ATOM 623 C C . ARG A 1 85 ? -15.818 1.013 -11.455 1.00 75.44 85 ARG A C 1
ATOM 625 O O . ARG A 1 85 ? -15.543 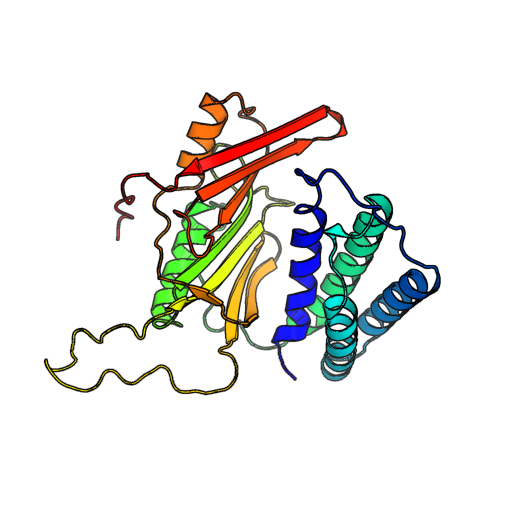-0.162 -11.690 1.00 75.44 85 ARG A O 1
ATOM 632 N N . HIS A 1 86 ? -15.701 1.970 -12.373 1.00 79.06 86 HIS A N 1
ATOM 633 C CA . HIS A 1 86 ? -15.166 1.714 -13.709 1.00 79.06 86 HIS A CA 1
ATOM 634 C C . HIS A 1 86 ? -13.718 1.241 -13.663 1.00 79.06 86 HIS A C 1
ATOM 636 O O . HIS A 1 86 ? -13.325 0.356 -14.422 1.00 79.06 86 HIS A O 1
ATOM 642 N N . GLY A 1 87 ? -12.944 1.800 -12.749 1.00 68.81 87 GLY A N 1
ATOM 643 C CA . GLY A 1 87 ? -11.563 1.442 -12.543 1.00 68.81 87 GLY A CA 1
ATOM 644 C C . GLY A 1 87 ? -11.307 0.058 -12.009 1.00 68.81 87 GLY A C 1
ATOM 645 O O . GLY A 1 87 ? -10.522 -0.679 -12.597 1.00 68.81 87 GLY A O 1
ATOM 646 N N . GLU A 1 88 ? -12.014 -0.321 -10.950 1.00 66.12 88 GLU A N 1
ATOM 647 C CA . GLU A 1 88 ? -12.011 -1.687 -10.423 1.00 66.12 88 GLU A CA 1
ATOM 648 C C . GLU A 1 88 ? -12.402 -2.694 -11.515 1.00 66.12 88 GLU A C 1
ATOM 650 O O . GLU A 1 88 ? -11.789 -3.754 -11.665 1.00 66.12 88 GLU A O 1
ATOM 655 N N . GLN A 1 89 ? -13.385 -2.342 -12.349 1.00 74.00 89 GLN A N 1
ATOM 656 C CA . GLN A 1 89 ? -13.810 -3.191 -13.457 1.00 74.00 89 GLN A CA 1
ATOM 657 C C . GLN A 1 89 ? -12.736 -3.304 -14.554 1.00 74.00 89 GLN A C 1
ATOM 659 O O . GLN A 1 89 ? -12.439 -4.412 -15.006 1.00 74.00 89 GLN A O 1
ATOM 664 N N . MET A 1 90 ? -12.117 -2.189 -14.959 1.00 79.56 90 MET A N 1
ATOM 665 C CA . MET A 1 90 ? -10.992 -2.184 -15.906 1.00 79.56 90 MET A CA 1
ATOM 666 C C . MET A 1 90 ?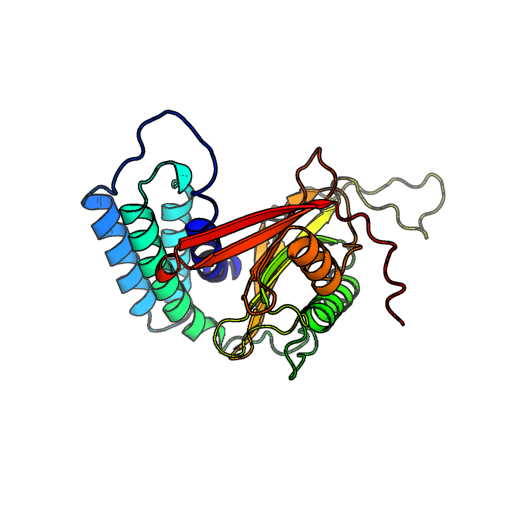 -9.824 -3.020 -15.371 1.00 79.56 90 MET A C 1
ATOM 668 O O . MET A 1 90 ? -9.295 -3.870 -16.084 1.00 79.56 90 MET A O 1
ATOM 672 N N . ALA A 1 91 ? -9.467 -2.820 -14.105 1.00 64.25 91 ALA A N 1
ATOM 673 C CA . ALA A 1 91 ? -8.426 -3.534 -13.381 1.00 64.25 91 ALA A CA 1
ATOM 674 C C . ALA A 1 91 ? -8.648 -5.052 -13.382 1.00 64.25 91 ALA A C 1
ATOM 676 O O . ALA A 1 91 ? -7.747 -5.811 -13.743 1.00 64.25 91 ALA A O 1
ATOM 677 N N . SER A 1 92 ? -9.866 -5.494 -13.059 1.00 71.75 92 SER A N 1
ATOM 678 C CA . SER A 1 92 ? -10.250 -6.908 -13.097 1.00 71.75 92 SER A CA 1
ATOM 679 C C . SER A 1 92 ? -10.094 -7.507 -14.499 1.00 71.75 92 SER A C 1
ATOM 681 O O . SER A 1 92 ? -9.519 -8.584 -14.661 1.00 71.75 92 SER A O 1
ATOM 683 N N . CYS A 1 93 ? -10.560 -6.800 -15.531 1.00 76.25 93 CYS A N 1
ATOM 684 C CA . CYS A 1 93 ? -10.470 -7.256 -16.918 1.00 76.25 93 CYS A CA 1
ATOM 685 C C . CYS A 1 93 ? -9.026 -7.331 -17.422 1.00 76.25 93 CYS A C 1
ATOM 687 O O . CYS A 1 93 ? -8.654 -8.296 -18.086 1.00 76.25 93 CYS A O 1
ATOM 689 N N . ILE A 1 94 ? -8.200 -6.354 -17.058 1.00 70.69 94 ILE A N 1
ATOM 690 C CA . ILE A 1 94 ? -6.772 -6.342 -17.365 1.00 70.69 94 ILE A CA 1
ATOM 691 C C . ILE A 1 94 ? -6.047 -7.483 -16.636 1.00 70.69 94 ILE A C 1
ATOM 693 O O . ILE A 1 94 ? -5.222 -8.173 -17.239 1.00 70.69 94 ILE A O 1
ATOM 697 N N . GLY A 1 95 ? -6.378 -7.723 -15.363 1.00 60.00 95 GLY A N 1
ATOM 698 C CA . GLY A 1 95 ? -5.775 -8.765 -14.528 1.00 60.00 95 GLY A CA 1
ATOM 699 C C . GLY A 1 95 ? -5.859 -10.168 -15.137 1.00 60.00 95 GLY A C 1
ATOM 700 O O . GLY A 1 95 ? -4.915 -10.946 -15.003 1.00 60.00 95 GLY A O 1
ATOM 701 N N . ARG A 1 96 ? -6.912 -10.455 -15.917 1.00 69.44 96 ARG A N 1
ATOM 702 C CA . ARG A 1 96 ? -7.082 -11.722 -16.658 1.00 69.44 96 ARG A CA 1
ATOM 703 C C . ARG A 1 96 ? -5.982 -11.993 -17.689 1.00 69.44 96 ARG A C 1
ATOM 705 O O . ARG A 1 96 ? -5.743 -13.143 -18.026 1.00 69.44 96 ARG A O 1
ATOM 712 N N . PHE A 1 97 ? -5.303 -10.958 -18.187 1.00 63.31 97 PHE A N 1
ATOM 713 C CA . PHE A 1 97 ? -4.176 -11.092 -19.124 1.00 63.31 97 PHE A CA 1
ATOM 714 C C . PHE A 1 97 ? -2.808 -11.022 -18.435 1.00 63.31 97 PHE A C 1
ATOM 716 O O . PHE A 1 97 ? -1.769 -11.258 -19.062 1.00 63.31 97 PHE A O 1
ATOM 723 N N . VAL A 1 98 ? -2.792 -10.667 -17.149 1.00 53.53 98 VAL A N 1
ATOM 724 C CA . VAL A 1 98 ? -1.587 -10.617 -16.315 1.00 53.53 98 VAL A CA 1
ATOM 725 C C . VAL A 1 98 ? -1.311 -11.985 -15.679 1.00 53.53 98 VAL A C 1
ATOM 727 O O . VAL A 1 98 ? -0.145 -12.301 -15.444 1.00 53.53 98 VAL A O 1
ATOM 730 N N . SER A 1 99 ? -2.331 -12.836 -15.514 1.00 46.66 99 SER A N 1
ATOM 731 C CA . SER A 1 99 ? -2.191 -14.188 -14.949 1.00 46.66 99 SER A CA 1
ATOM 732 C C . SER A 1 99 ? -1.397 -15.181 -15.813 1.00 46.66 99 SER A C 1
ATOM 734 O O . SER A 1 99 ? -0.877 -16.147 -15.265 1.00 46.66 99 SER A O 1
ATOM 736 N N . ASP A 1 100 ? -1.189 -14.918 -17.110 1.00 41.69 100 ASP A N 1
ATOM 737 C CA . ASP A 1 100 ? -0.554 -15.886 -18.030 1.00 41.69 100 ASP A CA 1
ATOM 738 C C . ASP A 1 100 ? 0.873 -15.514 -18.485 1.00 41.69 100 ASP A C 1
ATOM 740 O O . ASP A 1 100 ? 1.434 -16.133 -19.387 1.00 41.69 100 ASP A O 1
ATOM 744 N N . ALA A 1 101 ? 1.517 -14.506 -17.882 1.00 38.75 101 ALA A N 1
ATOM 745 C CA . ALA A 1 101 ? 2.803 -14.005 -18.382 1.00 38.75 101 ALA A CA 1
ATOM 746 C C . ALA A 1 101 ? 3.905 -13.850 -17.320 1.00 38.75 101 ALA A C 1
ATOM 748 O O . ALA A 1 101 ? 4.399 -12.747 -17.092 1.00 38.75 101 ALA A O 1
ATOM 749 N N . GLY A 1 102 ? 4.370 -14.971 -16.761 1.00 38.91 102 GLY A N 1
ATOM 750 C CA . GLY A 1 102 ? 5.785 -15.163 -16.403 1.00 38.91 102 GLY A CA 1
ATOM 751 C C . GLY A 1 102 ? 6.424 -14.150 -15.442 1.00 38.91 102 GLY A C 1
ATOM 752 O O . GLY A 1 102 ? 7.481 -13.606 -15.759 1.00 38.91 102 GLY A O 1
ATOM 753 N N . VAL A 1 103 ? 5.820 -13.918 -14.270 1.00 44.91 103 VAL A N 1
ATOM 754 C CA . VAL A 1 103 ? 6.454 -13.212 -13.126 1.00 44.91 103 VAL A CA 1
ATOM 755 C C . VAL A 1 103 ? 6.645 -14.144 -11.913 1.00 44.91 103 VAL A C 1
ATOM 757 O O . VAL A 1 103 ? 7.119 -13.728 -10.867 1.00 44.91 103 VAL A O 1
ATOM 760 N N . ALA A 1 104 ? 6.365 -15.442 -12.048 1.00 42.72 104 ALA A N 1
ATOM 761 C CA . ALA A 1 104 ? 6.490 -16.398 -10.944 1.00 42.72 104 ALA A CA 1
ATOM 762 C C . ALA A 1 104 ? 7.940 -16.715 -10.505 1.00 42.72 104 ALA A C 1
ATOM 764 O O . ALA A 1 104 ? 8.122 -17.543 -9.622 1.00 42.72 104 ALA A O 1
ATOM 765 N N . ALA A 1 105 ? 8.983 -16.122 -11.096 1.00 50.03 105 ALA A N 1
ATOM 766 C CA . ALA A 1 105 ? 10.345 -16.613 -10.862 1.00 50.03 105 ALA A CA 1
ATOM 767 C C . ALA A 1 105 ? 11.076 -16.000 -9.654 1.00 50.03 105 ALA A C 1
ATOM 769 O O . ALA A 1 105 ? 12.009 -16.627 -9.168 1.00 50.03 105 ALA A O 1
ATOM 770 N N . ASP A 1 106 ? 10.685 -14.827 -9.149 1.00 72.56 106 ASP A N 1
ATOM 771 C CA . ASP A 1 106 ? 11.269 -14.296 -7.909 1.00 72.56 106 ASP A CA 1
ATOM 772 C C . ASP A 1 106 ? 10.376 -13.194 -7.333 1.00 72.56 106 ASP A C 1
ATOM 774 O O . ASP A 1 106 ? 10.663 -12.018 -7.509 1.00 72.56 106 ASP A O 1
ATOM 778 N N . LEU A 1 107 ? 9.244 -13.545 -6.727 1.00 79.81 107 LEU A N 1
ATOM 779 C CA . LEU A 1 107 ? 8.456 -12.619 -5.903 1.00 79.81 107 LEU A CA 1
ATOM 780 C C . LEU A 1 107 ? 8.761 -12.887 -4.422 1.00 79.81 107 LEU A C 1
ATOM 782 O O . LEU A 1 107 ? 9.295 -13.954 -4.101 1.00 79.81 107 LEU A O 1
ATOM 786 N N . PRO A 1 108 ? 8.472 -11.941 -3.508 1.00 81.44 108 PRO A N 1
ATOM 787 C CA . PRO A 1 108 ? 8.693 -12.180 -2.090 1.00 81.44 108 PRO A CA 1
ATOM 788 C C . PRO A 1 108 ? 7.944 -13.436 -1.611 1.00 81.44 108 PRO A C 1
ATOM 790 O O . PRO A 1 108 ? 6.902 -13.785 -2.17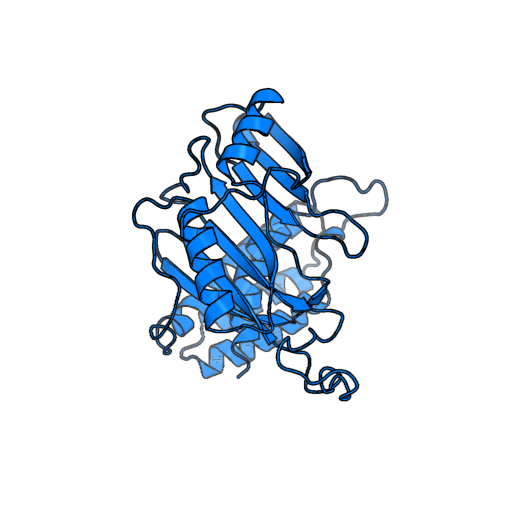5 1.00 81.44 108 PRO A O 1
ATOM 793 N N . PRO A 1 109 ? 8.427 -14.121 -0.561 1.00 81.31 109 PRO A N 1
ATOM 794 C CA . PRO A 1 109 ? 7.651 -15.183 0.062 1.00 81.31 109 PRO A CA 1
ATOM 795 C C . PRO A 1 109 ? 6.299 -14.639 0.551 1.00 81.31 109 PRO A C 1
ATOM 797 O O . PRO A 1 109 ? 6.191 -13.508 1.033 1.00 81.31 109 PRO A O 1
ATOM 800 N N . THR A 1 110 ? 5.248 -15.440 0.397 1.00 79.44 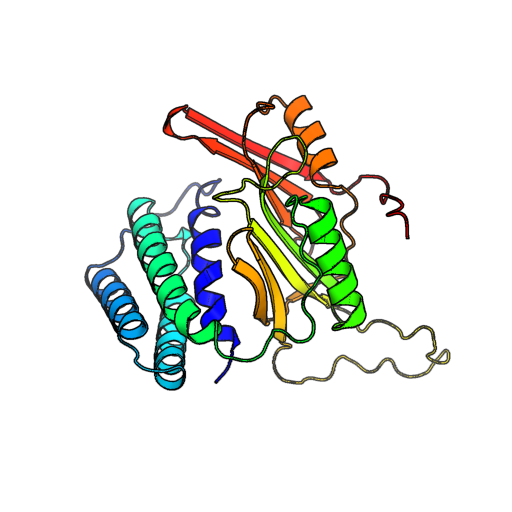110 THR A N 1
ATOM 801 C CA . THR A 1 110 ? 3.918 -15.135 0.936 1.00 79.44 110 THR A CA 1
ATOM 802 C C . THR A 1 110 ? 3.848 -15.530 2.405 1.00 79.44 110 THR A C 1
ATOM 804 O O . THR A 1 110 ? 4.371 -16.578 2.778 1.00 79.44 110 THR A O 1
ATOM 807 N N . ASP A 1 111 ? 3.129 -14.757 3.212 1.00 77.38 111 ASP A N 1
ATOM 808 C CA . ASP A 1 111 ? 2.750 -15.168 4.561 1.00 77.38 111 ASP A CA 1
ATOM 809 C C . ASP A 1 111 ? 1.314 -15.725 4.552 1.00 77.38 111 ASP A C 1
ATOM 811 O O . ASP A 1 111 ? 0.374 -14.957 4.329 1.00 77.38 111 ASP A O 1
ATOM 815 N N . PRO A 1 112 ? 1.103 -17.033 4.794 1.00 72.12 112 PRO A N 1
ATOM 816 C CA . PRO A 1 112 ? -0.237 -17.615 4.839 1.00 72.12 112 PRO A CA 1
ATOM 817 C C . PRO A 1 112 ? -1.086 -17.092 6.008 1.00 72.12 112 PRO A C 1
ATOM 819 O O . PRO A 1 112 ? -2.314 -17.176 5.947 1.00 72.12 112 PRO A O 1
ATOM 822 N N . ALA A 1 113 ? -0.469 -16.550 7.063 1.00 79.25 113 ALA A N 1
ATOM 823 C CA . ALA A 1 113 ? -1.190 -15.891 8.147 1.00 79.25 113 ALA A CA 1
ATOM 824 C C . ALA A 1 113 ? -1.665 -14.485 7.747 1.00 79.25 113 ALA A C 1
ATOM 826 O O . ALA A 1 113 ? -2.658 -14.010 8.293 1.00 79.25 113 ALA A O 1
ATOM 827 N N . GLY A 1 114 ? -1.011 -13.854 6.766 1.00 81.00 114 GLY A N 1
ATOM 828 C CA . GLY A 1 114 ? -1.299 -12.486 6.346 1.00 81.00 114 GLY A CA 1
ATOM 829 C C . GLY A 1 114 ? -0.776 -11.428 7.320 1.00 81.00 114 GLY A C 1
ATOM 830 O O . GLY A 1 114 ? -1.373 -10.357 7.413 1.00 81.00 114 GLY A O 1
ATOM 831 N N . GLN A 1 115 ? 0.306 -11.700 8.065 1.00 91.75 115 GLN A N 1
ATOM 832 C CA . GLN A 1 115 ? 0.875 -10.694 8.964 1.00 91.75 115 GLN A CA 1
ATOM 833 C C . GLN A 1 115 ? 1.504 -9.567 8.149 1.00 91.75 115 GLN A C 1
ATOM 835 O O . GLN A 1 115 ? 2.472 -9.771 7.409 1.00 91.75 115 GLN A O 1
ATOM 840 N N . ALA A 1 116 ? 0.995 -8.350 8.336 1.00 87.69 116 ALA A N 1
ATOM 841 C CA . ALA A 1 116 ? 1.418 -7.181 7.574 1.00 87.69 116 ALA A CA 1
ATOM 842 C C . ALA A 1 116 ? 2.928 -6.918 7.704 1.00 87.69 116 ALA A C 1
ATOM 844 O O . ALA A 1 116 ? 3.596 -6.593 6.725 1.00 87.69 116 ALA A O 1
ATOM 845 N N . THR A 1 117 ? 3.484 -7.116 8.901 1.00 89.12 117 THR A N 1
ATOM 846 C CA . THR A 1 117 ? 4.920 -6.942 9.171 1.00 89.12 117 THR A CA 1
ATOM 847 C C . THR A 1 117 ? 5.764 -7.958 8.417 1.00 89.12 117 THR A C 1
ATOM 849 O O . THR A 1 117 ? 6.709 -7.566 7.743 1.00 89.12 117 THR A O 1
ATOM 852 N N . THR A 1 118 ? 5.402 -9.243 8.465 1.00 88.75 118 THR A N 1
ATOM 853 C CA . THR A 1 118 ? 6.118 -10.308 7.747 1.00 88.75 118 THR A CA 1
ATOM 854 C C . THR A 1 118 ? 6.129 -10.040 6.246 1.00 88.75 118 THR A C 1
ATOM 856 O O . THR A 1 118 ? 7.173 -10.135 5.602 1.00 88.75 118 THR A O 1
ATOM 859 N N . LEU A 1 119 ? 4.978 -9.655 5.688 1.00 89.25 119 LEU A N 1
ATOM 860 C CA . LEU A 1 119 ? 4.841 -9.336 4.269 1.00 89.25 119 LEU A CA 1
ATOM 861 C C . LEU A 1 119 ? 5.658 -8.097 3.877 1.00 89.25 119 LEU A C 1
ATOM 863 O O . LEU A 1 119 ? 6.323 -8.096 2.840 1.00 89.25 119 LEU A O 1
ATOM 867 N N . LEU A 1 120 ? 5.662 -7.059 4.717 1.00 89.38 120 LEU A N 1
ATOM 868 C CA . LEU A 1 120 ? 6.460 -5.856 4.493 1.00 89.38 120 LEU A CA 1
ATOM 869 C C . LEU A 1 120 ? 7.964 -6.155 4.542 1.00 89.38 120 LEU A C 1
ATOM 871 O O . LEU A 1 120 ? 8.704 -5.707 3.666 1.00 89.38 120 LEU A O 1
ATOM 875 N N . THR A 1 121 ? 8.418 -6.942 5.518 1.00 87.69 121 THR A N 1
ATOM 876 C CA . THR A 1 121 ? 9.811 -7.400 5.599 1.00 87.69 121 THR A CA 1
ATOM 877 C C . THR A 1 121 ? 10.177 -8.225 4.366 1.00 87.69 121 THR A C 1
ATOM 879 O O . THR A 1 121 ? 11.181 -7.930 3.722 1.00 87.69 121 THR A O 1
ATOM 882 N N . ALA A 1 122 ? 9.331 -9.174 3.953 1.00 87.44 122 ALA A N 1
ATOM 883 C CA . ALA A 1 122 ? 9.550 -9.974 2.750 1.00 87.44 122 ALA A CA 1
ATOM 884 C C . ALA A 1 122 ? 9.716 -9.099 1.493 1.00 87.44 122 ALA A C 1
ATOM 886 O O . ALA A 1 122 ? 10.663 -9.293 0.726 1.00 87.44 122 ALA A O 1
ATOM 887 N N . ALA A 1 123 ? 8.846 -8.101 1.302 1.00 87.38 123 ALA A N 1
ATOM 888 C CA . ALA A 1 123 ? 8.952 -7.142 0.202 1.00 87.38 123 ALA A CA 1
ATOM 889 C C . ALA A 1 123 ? 10.249 -6.319 0.248 1.00 87.38 123 ALA A C 1
ATOM 891 O O . ALA A 1 123 ? 10.876 -6.107 -0.791 1.00 87.38 123 ALA A O 1
ATOM 892 N N . ARG A 1 124 ? 10.691 -5.885 1.435 1.00 84.81 124 ARG A N 1
ATOM 893 C CA . ARG A 1 124 ? 11.959 -5.154 1.602 1.00 84.81 124 ARG A CA 1
ATOM 894 C C . ARG A 1 124 ? 13.165 -6.019 1.270 1.00 84.81 124 ARG A C 1
ATOM 896 O O . ARG A 1 124 ? 14.017 -5.589 0.495 1.00 84.81 124 ARG A O 1
ATOM 903 N N . THR A 1 125 ? 13.235 -7.227 1.824 1.00 84.50 125 THR A N 1
ATOM 904 C CA . THR A 1 125 ? 14.328 -8.172 1.566 1.00 84.50 125 THR A CA 1
ATOM 905 C C . THR A 1 125 ? 14.410 -8.506 0.082 1.00 84.50 125 THR A C 1
ATOM 907 O O . THR A 1 125 ? 15.495 -8.511 -0.501 1.00 84.50 125 THR A O 1
ATOM 910 N N . TRP A 1 126 ? 13.257 -8.723 -0.551 1.00 87.25 126 TRP A N 1
ATOM 911 C CA . TRP A 1 126 ? 13.176 -8.898 -1.992 1.00 87.25 126 TRP A CA 1
ATOM 912 C C . TRP A 1 126 ? 13.735 -7.682 -2.736 1.00 87.25 126 TRP A C 1
ATOM 914 O O . TRP A 1 126 ? 14.645 -7.845 -3.545 1.00 87.25 126 TRP A O 1
ATOM 924 N N . ALA A 1 127 ? 13.273 -6.470 -2.414 1.00 81.00 12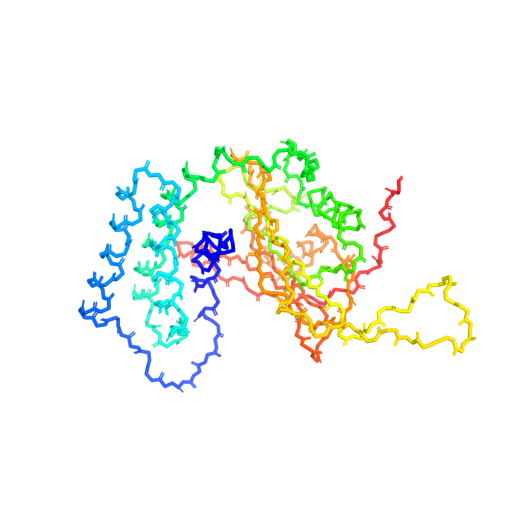7 ALA A N 1
ATOM 925 C CA . ALA A 1 127 ? 13.694 -5.242 -3.086 1.00 81.00 127 ALA A CA 1
ATOM 926 C C . ALA A 1 127 ? 15.202 -4.992 -2.948 1.00 81.00 127 ALA A C 1
ATOM 928 O O . ALA A 1 127 ? 15.861 -4.644 -3.921 1.00 81.00 127 ALA A O 1
ATOM 929 N N . GLN A 1 128 ? 15.778 -5.229 -1.770 1.00 79.06 128 GLN A N 1
ATOM 930 C CA . GLN A 1 128 ? 17.222 -5.103 -1.553 1.00 79.06 128 GLN A CA 1
ATOM 931 C C . GLN A 1 128 ? 18.024 -6.080 -2.421 1.00 79.06 128 GLN A C 1
ATOM 933 O O . GLN A 1 128 ? 19.089 -5.727 -2.928 1.00 79.06 128 GLN A O 1
ATOM 938 N N . ARG A 1 129 ? 17.512 -7.301 -2.615 1.00 80.94 129 ARG A N 1
ATOM 939 C CA . ARG A 1 129 ? 18.173 -8.343 -3.407 1.00 80.94 129 ARG A CA 1
ATOM 940 C C . ARG A 1 129 ? 18.043 -8.109 -4.913 1.00 80.94 129 ARG A C 1
ATOM 942 O O . ARG A 1 129 ? 19.029 -8.242 -5.632 1.00 80.94 129 ARG A O 1
ATOM 949 N N . THR A 1 130 ? 16.843 -7.804 -5.398 1.00 74.69 130 THR A N 1
ATOM 950 C CA . THR A 1 130 ? 16.534 -7.717 -6.839 1.00 74.69 130 THR A CA 1
ATOM 951 C C . THR A 1 130 ? 16.719 -6.312 -7.405 1.00 74.69 130 THR A C 1
ATOM 953 O O . THR A 1 130 ? 16.972 -6.142 -8.598 1.00 74.69 130 THR A O 1
ATOM 956 N N . HIS A 1 131 ? 16.640 -5.299 -6.545 1.00 75.62 131 HIS A N 1
ATOM 957 C CA . HIS A 1 131 ? 16.611 -3.887 -6.894 1.00 75.62 131 HIS A CA 1
ATOM 958 C C . HIS A 1 131 ? 17.495 -3.043 -5.949 1.00 75.62 131 HIS A C 1
ATOM 960 O O . HIS A 1 131 ? 17.018 -2.050 -5.407 1.00 75.62 131 HIS A O 1
ATOM 966 N N . PRO A 1 132 ? 18.802 -3.341 -5.793 1.00 71.38 132 PRO A N 1
ATOM 967 C CA . PRO A 1 132 ? 19.671 -2.718 -4.778 1.00 71.38 132 PRO A CA 1
ATOM 968 C C . PRO A 1 132 ? 19.869 -1.199 -4.926 1.00 71.38 132 PRO A C 1
ATOM 970 O O . PRO A 1 132 ? 20.325 -0.539 -3.997 1.00 71.38 132 PRO A O 1
ATOM 973 N N . ALA A 1 133 ? 19.545 -0.631 -6.091 1.00 71.69 133 ALA A N 1
ATOM 974 C CA . ALA A 1 133 ? 19.555 0.814 -6.329 1.00 71.69 133 ALA A CA 1
ATOM 975 C C . ALA A 1 133 ? 18.245 1.513 -5.914 1.00 71.69 133 ALA A C 1
ATOM 977 O O . ALA A 1 133 ? 18.138 2.731 -6.042 1.00 71.69 133 ALA A O 1
ATOM 978 N N . HIS A 1 134 ? 17.248 0.758 -5.454 1.00 76.12 134 HIS A N 1
ATOM 979 C CA . HIS A 1 134 ? 15.933 1.258 -5.086 1.00 76.12 134 HIS A CA 1
ATOM 980 C C . HIS A 1 134 ? 15.725 1.215 -3.572 1.00 76.12 134 HIS A C 1
ATOM 982 O O . HIS A 1 134 ? 16.357 0.443 -2.854 1.00 76.12 134 HIS A O 1
ATOM 988 N N . HIS A 1 135 ? 14.818 2.054 -3.087 1.00 76.69 135 HIS A N 1
ATOM 989 C CA . HIS A 1 135 ? 14.418 2.104 -1.684 1.00 76.69 135 HIS A CA 1
ATOM 990 C C . HIS A 1 135 ? 12.898 2.160 -1.563 1.00 76.69 135 HIS A C 1
ATOM 992 O O . HIS A 1 135 ? 12.195 2.379 -2.548 1.00 76.69 135 HIS A O 1
ATOM 998 N N . LEU A 1 136 ? 12.397 1.962 -0.347 1.00 79.44 136 LEU A N 1
ATOM 999 C CA . LEU A 1 136 ? 10.976 2.065 -0.051 1.00 79.44 136 LEU A CA 1
ATOM 1000 C C . LEU A 1 136 ? 10.520 3.525 -0.148 1.00 79.44 136 LEU A C 1
ATOM 1002 O O . LEU A 1 136 ? 10.951 4.354 0.650 1.00 79.44 136 LEU A O 1
ATOM 1006 N N . GLU A 1 137 ? 9.655 3.827 -1.110 1.00 81.38 137 GLU A N 1
ATOM 1007 C CA . GLU A 1 137 ? 9.073 5.162 -1.274 1.00 81.38 137 GLU A CA 1
ATOM 1008 C C . GLU A 1 137 ? 7.784 5.293 -0.463 1.00 81.38 137 GLU A C 1
ATOM 1010 O O . GLU A 1 137 ? 7.624 6.225 0.325 1.00 81.38 137 GLU A O 1
ATOM 1015 N N . GLN A 1 138 ? 6.869 4.347 -0.663 1.00 84.81 138 GLN A N 1
ATOM 1016 C CA . GLN A 1 138 ? 5.552 4.356 -0.046 1.00 84.81 138 GLN A CA 1
ATOM 1017 C C . GLN A 1 138 ? 5.138 2.930 0.305 1.00 84.81 138 GLN A C 1
ATOM 1019 O O . GLN A 1 138 ? 5.438 1.972 -0.412 1.00 84.81 138 GLN A O 1
ATOM 1024 N N . THR A 1 139 ? 4.439 2.787 1.425 1.00 88.56 139 THR A N 1
ATOM 1025 C CA . THR A 1 139 ? 3.770 1.540 1.810 1.00 88.56 139 THR A CA 1
ATOM 1026 C C . THR A 1 139 ? 2.331 1.841 2.160 1.00 88.56 139 THR A C 1
ATOM 1028 O O . THR A 1 139 ? 2.083 2.737 2.961 1.00 88.56 139 THR A O 1
ATOM 1031 N N . THR A 1 140 ? 1.402 1.074 1.605 1.00 88.94 140 THR A N 1
ATOM 1032 C CA . THR A 1 140 ? -0.016 1.132 1.958 1.00 88.94 140 THR A CA 1
ATOM 1033 C C . THR A 1 140 ? -0.465 -0.245 2.416 1.00 88.94 140 THR A C 1
ATOM 1035 O O . THR A 1 140 ? -0.225 -1.235 1.734 1.00 88.94 140 THR A O 1
ATOM 1038 N N . ILE A 1 141 ? -1.100 -0.297 3.578 1.00 87.69 141 ILE A N 1
ATOM 1039 C CA . ILE A 1 141 ? -1.634 -1.501 4.208 1.00 87.69 141 ILE A CA 1
ATOM 1040 C C . ILE A 1 141 ? -3.124 -1.249 4.395 1.00 87.69 141 ILE A C 1
ATOM 1042 O O . ILE A 1 141 ? -3.499 -0.340 5.134 1.00 87.69 141 ILE A O 1
ATOM 1046 N N . SER A 1 142 ? -3.966 -2.011 3.715 1.00 83.62 142 SER A N 1
ATOM 1047 C CA . SER A 1 142 ? -5.416 -1.831 3.742 1.00 83.62 142 SER A CA 1
ATOM 1048 C C . SER A 1 142 ? -6.066 -2.935 4.559 1.00 83.62 142 SER A C 1
ATOM 1050 O O . SER A 1 142 ? -5.750 -4.105 4.371 1.00 83.62 142 SER A O 1
ATOM 1052 N N . TYR A 1 143 ? -7.001 -2.549 5.427 1.00 82.25 143 TYR A N 1
ATOM 1053 C CA . TYR A 1 143 ? -7.817 -3.444 6.248 1.00 82.25 143 TYR A CA 1
ATOM 1054 C C . TYR A 1 143 ? -6.989 -4.347 7.168 1.00 82.25 143 TYR A C 1
ATOM 1056 O O . TYR A 1 143 ? -7.091 -5.570 7.140 1.00 82.25 143 TYR A O 1
ATOM 1064 N N . VAL A 1 144 ? -6.150 -3.717 7.990 1.00 87.56 144 VAL A N 1
ATOM 1065 C CA . VAL A 1 144 ? -5.344 -4.387 9.016 1.00 87.56 144 VAL A CA 1
ATOM 1066 C C . VAL A 1 144 ? -5.989 -4.259 10.397 1.00 87.56 144 VAL A C 1
ATOM 1068 O O . VAL A 1 144 ? -6.413 -3.169 10.800 1.00 87.56 144 VAL A O 1
ATOM 1071 N N . ASP A 1 145 ? -6.052 -5.367 11.129 1.00 85.19 145 ASP A N 1
ATOM 1072 C CA . ASP A 1 145 ? -6.561 -5.410 12.500 1.00 85.19 145 ASP A CA 1
ATOM 1073 C C . ASP A 1 145 ? -5.502 -4.995 13.537 1.00 85.19 145 ASP A C 1
ATOM 1075 O O . ASP A 1 145 ? -4.323 -4.812 13.220 1.00 85.19 145 ASP A O 1
ATOM 1079 N N . ALA A 1 146 ? -5.912 -4.850 14.801 1.00 85.69 146 ALA A N 1
ATOM 1080 C CA . ALA A 1 146 ? -5.026 -4.449 15.897 1.00 85.69 146 ALA A CA 1
ATOM 1081 C C . ALA A 1 146 ? -3.866 -5.428 16.172 1.00 85.69 146 ALA A C 1
ATOM 1083 O O . ALA A 1 146 ? -2.852 -5.027 16.749 1.00 85.69 146 ALA A O 1
ATOM 1084 N N . ALA A 1 147 ? -3.981 -6.693 15.755 1.00 88.19 147 ALA A N 1
ATOM 1085 C CA . ALA A 1 147 ? -2.905 -7.680 15.837 1.00 88.19 147 ALA A CA 1
ATOM 1086 C C . ALA A 1 147 ? -1.892 -7.546 14.679 1.00 88.19 147 ALA A C 1
ATOM 1088 O O . ALA A 1 147 ? -0.816 -8.155 14.707 1.00 88.19 147 ALA A O 1
ATOM 1089 N N . GLY A 1 148 ? -2.188 -6.703 13.688 1.00 86.00 148 GLY A N 1
ATOM 1090 C CA . GLY A 1 148 ? -1.384 -6.525 12.486 1.00 86.00 148 GLY A CA 1
ATOM 1091 C C . GLY A 1 148 ? -1.622 -7.609 11.437 1.00 86.00 148 GLY A C 1
ATOM 1092 O O . GLY A 1 148 ? -0.764 -7.799 10.571 1.00 86.00 148 GLY A O 1
ATOM 1093 N N . VAL A 1 149 ? -2.753 -8.310 11.525 1.00 90.44 149 VAL A N 1
ATOM 1094 C CA . VAL A 1 149 ? -3.206 -9.296 10.546 1.00 90.44 149 VAL A CA 1
ATOM 1095 C C . VAL A 1 149 ? -4.035 -8.565 9.491 1.00 90.44 149 VAL A C 1
ATOM 1097 O O . VAL A 1 149 ? -4.901 -7.750 9.813 1.00 90.44 149 VAL A O 1
ATOM 1100 N N . LEU A 1 150 ? -3.762 -8.839 8.218 1.00 81.69 150 LEU A N 1
ATOM 1101 C CA . LEU A 1 150 ? -4.594 -8.371 7.112 1.00 81.69 150 LEU A CA 1
ATOM 1102 C C . LEU A 1 150 ? -5.908 -9.155 7.058 1.00 81.69 150 LEU A C 1
ATOM 1104 O O . LEU A 1 150 ? -5.902 -10.388 7.141 1.00 81.69 150 LEU A O 1
ATOM 1108 N N . ASP A 1 151 ? -7.017 -8.437 6.874 1.00 85.81 151 ASP A N 1
ATOM 1109 C CA . ASP A 1 151 ? -8.343 -9.027 6.707 1.00 85.81 151 ASP A CA 1
ATOM 1110 C C . ASP A 1 151 ? -8.336 -10.103 5.597 1.00 85.81 151 ASP A C 1
ATOM 1112 O O . ASP A 1 151 ? -7.754 -9.881 4.530 1.00 85.81 151 ASP A O 1
ATOM 1116 N N . PRO A 1 152 ? -8.931 -11.290 5.809 1.00 75.75 152 PRO A N 1
ATOM 1117 C CA . PRO A 1 152 ? -8.847 -12.374 4.835 1.00 75.75 152 PRO A CA 1
ATOM 1118 C C . PRO A 1 152 ? -9.488 -12.079 3.477 1.00 75.75 152 PRO A C 1
ATOM 1120 O O . PRO A 1 152 ? -9.011 -12.607 2.469 1.00 75.75 152 PRO A O 1
ATOM 1123 N N . ASP A 1 153 ? -10.545 -11.268 3.461 1.00 70.94 153 ASP A N 1
ATOM 1124 C CA . ASP A 1 153 ? -11.379 -11.034 2.283 1.00 70.94 153 ASP A CA 1
ATOM 1125 C C . ASP A 1 153 ? -11.005 -9.730 1.569 1.00 70.94 153 ASP A C 1
ATOM 1127 O O . ASP A 1 153 ? -11.131 -9.623 0.346 1.00 70.94 153 ASP A O 1
ATOM 1131 N N . HIS A 1 154 ? -10.523 -8.744 2.326 1.00 76.56 154 HIS A N 1
ATOM 1132 C CA . HIS A 1 154 ? -10.280 -7.385 1.848 1.00 76.56 154 HIS A CA 1
ATOM 1133 C C . HIS A 1 154 ? -8.856 -6.882 2.098 1.00 76.56 154 HIS A C 1
ATOM 1135 O O . HIS A 1 154 ? -8.488 -5.833 1.580 1.00 76.56 154 HIS A O 1
ATOM 1141 N N . GLY A 1 155 ? -8.049 -7.597 2.882 1.00 74.50 155 GLY A N 1
ATOM 1142 C CA . GLY A 1 155 ? -6.713 -7.171 3.278 1.00 74.50 155 GLY A CA 1
ATOM 1143 C C . GLY A 1 155 ? -5.717 -7.130 2.120 1.00 74.50 155 GLY A C 1
ATOM 1144 O O . GLY A 1 155 ? -5.532 -8.110 1.391 1.00 74.50 155 GLY A O 1
ATOM 1145 N N . GLU A 1 156 ? -5.022 -6.000 1.992 1.00 83.69 156 GLU A N 1
ATOM 1146 C CA . GLU A 1 156 ? -4.063 -5.753 0.913 1.00 83.69 156 GLU A CA 1
ATOM 1147 C C . GLU A 1 156 ? -2.807 -5.032 1.414 1.00 83.69 156 GLU A C 1
ATOM 1149 O O . GLU A 1 156 ? -2.843 -4.238 2.356 1.00 83.69 156 GLU A O 1
ATOM 1154 N N . LEU A 1 157 ? -1.686 -5.277 0.737 1.00 85.88 157 LEU A N 1
ATOM 1155 C CA . LEU A 1 157 ? -0.425 -4.566 0.935 1.00 85.88 157 LEU A CA 1
ATOM 1156 C C . LEU A 1 157 ? 0.109 -4.089 -0.417 1.00 85.88 157 LEU A C 1
ATOM 1158 O O . LEU A 1 157 ? 0.281 -4.886 -1.336 1.00 85.88 157 LEU A O 1
ATOM 1162 N N . ALA A 1 158 ? 0.440 -2.805 -0.512 1.00 85.94 158 ALA A N 1
ATOM 1163 C CA . ALA A 1 158 ? 1.121 -2.207 -1.652 1.00 85.94 158 ALA A CA 1
ATOM 1164 C C . ALA A 1 158 ? 2.455 -1.593 -1.214 1.00 85.94 158 ALA A C 1
ATOM 1166 O O . ALA A 1 158 ? 2.518 -0.832 -0.246 1.00 85.94 158 ALA A O 1
ATOM 1167 N N . VAL A 1 159 ? 3.526 -1.908 -1.941 1.00 87.69 159 VAL A N 1
ATOM 1168 C CA . VAL A 1 159 ? 4.881 -1.405 -1.695 1.00 87.69 159 VAL A CA 1
ATOM 1169 C C . VAL A 1 159 ? 5.419 -0.779 -2.973 1.00 87.69 159 VAL A C 1
ATOM 1171 O O . VAL A 1 159 ? 5.707 -1.482 -3.940 1.00 87.69 159 VAL A O 1
ATOM 1174 N N . GLN A 1 160 ? 5.578 0.543 -2.966 1.00 85.44 160 GLN A N 1
ATOM 1175 C CA . GLN A 1 160 ? 6.169 1.295 -4.068 1.00 85.44 160 GLN A CA 1
ATOM 1176 C C . GLN A 1 160 ? 7.648 1.551 -3.791 1.00 85.44 160 GLN A C 1
ATOM 1178 O O . GLN A 1 160 ? 8.021 2.023 -2.710 1.00 85.44 160 GLN A O 1
ATOM 1183 N N . LEU A 1 161 ? 8.489 1.258 -4.783 1.00 82.31 161 LEU A N 1
ATOM 1184 C CA . LEU A 1 161 ? 9.908 1.584 -4.734 1.00 82.31 161 LEU A CA 1
ATOM 1185 C C . LEU A 1 161 ? 10.206 2.926 -5.415 1.00 82.31 161 LEU A C 1
ATOM 1187 O O . LEU A 1 161 ? 9.538 3.308 -6.373 1.00 82.31 161 LEU A O 1
ATOM 1191 N N . GLY A 1 162 ? 11.255 3.597 -4.943 1.00 76.94 162 GLY A N 1
ATOM 1192 C CA . GLY A 1 162 ? 11.817 4.820 -5.516 1.00 76.94 162 GLY A CA 1
ATOM 1193 C C . GLY A 1 162 ? 13.323 4.702 -5.753 1.00 76.94 162 GLY A C 1
ATOM 1194 O O . GLY A 1 162 ? 13.965 3.737 -5.333 1.00 76.94 162 GLY A O 1
ATOM 1195 N N . THR A 1 163 ? 13.911 5.698 -6.414 1.00 73.75 163 THR A N 1
ATOM 1196 C CA . THR A 1 163 ? 15.368 5.804 -6.632 1.00 73.75 163 THR A CA 1
ATOM 1197 C C . THR A 1 163 ? 15.949 6.945 -5.804 1.00 73.75 163 THR A C 1
ATOM 1199 O O . THR A 1 163 ? 15.289 7.975 -5.675 1.00 73.75 163 THR A O 1
ATOM 1202 N N . PRO A 1 164 ? 17.162 6.817 -5.244 1.00 66.12 164 PRO A N 1
ATOM 1203 C CA . PRO A 1 164 ? 17.765 7.881 -4.452 1.00 66.12 164 PRO A CA 1
ATOM 1204 C C . PRO A 1 164 ? 17.970 9.158 -5.287 1.00 66.12 164 PRO A C 1
ATOM 1206 O O . PRO A 1 164 ? 18.404 9.097 -6.436 1.00 66.12 164 PRO A O 1
ATOM 1209 N N . SER A 1 165 ? 17.669 10.325 -4.705 1.00 63.09 165 SER A N 1
ATOM 1210 C CA . SER A 1 165 ? 17.844 11.638 -5.358 1.00 63.09 165 SER A CA 1
ATOM 1211 C C . SER A 1 165 ? 19.309 12.010 -5.613 1.00 63.09 165 SER A C 1
ATOM 1213 O O . SER A 1 165 ? 19.611 12.787 -6.519 1.00 63.09 165 SER A O 1
ATOM 1215 N N . LYS A 1 166 ? 20.230 11.433 -4.836 1.00 61.88 166 LYS A N 1
ATOM 1216 C CA . LYS A 1 166 ? 21.678 11.526 -5.032 1.00 61.88 166 LYS A CA 1
ATOM 1217 C C . LYS A 1 166 ? 22.210 10.142 -5.399 1.00 61.88 166 LYS A C 1
ATOM 1219 O O . LYS A 1 166 ? 21.743 9.161 -4.824 1.00 61.88 166 LYS A O 1
ATOM 1224 N N . PRO A 1 167 ? 23.188 10.033 -6.312 1.00 59.78 167 PRO A N 1
ATOM 1225 C CA . PRO A 1 167 ? 23.847 8.758 -6.557 1.00 59.78 167 PRO A CA 1
ATOM 1226 C C . PRO A 1 167 ? 24.419 8.219 -5.240 1.00 59.78 167 PRO A C 1
ATOM 1228 O O . PRO A 1 167 ? 25.180 8.911 -4.561 1.00 59.78 167 PRO A O 1
ATOM 1231 N N . THR A 1 168 ? 24.016 7.003 -4.870 1.00 58.00 168 THR A N 1
ATOM 1232 C CA . THR A 1 168 ? 24.556 6.315 -3.696 1.00 58.00 168 THR A CA 1
ATOM 1233 C C . THR A 1 168 ? 26.043 6.073 -3.915 1.00 58.00 168 THR A C 1
ATOM 1235 O O . THR A 1 168 ? 26.446 5.555 -4.959 1.00 58.00 168 THR A O 1
ATOM 1238 N N . ASP A 1 169 ? 26.860 6.468 -2.941 1.00 57.66 169 ASP A N 1
ATOM 1239 C CA . ASP A 1 169 ? 28.290 6.203 -2.977 1.00 57.66 169 ASP A CA 1
ATOM 1240 C C . ASP A 1 169 ? 28.548 4.698 -2.816 1.00 57.66 169 ASP A C 1
ATOM 1242 O O . ASP A 1 169 ? 28.050 4.086 -1.872 1.00 57.66 169 ASP A O 1
ATOM 1246 N N . ASP A 1 170 ? 29.302 4.089 -3.733 1.00 60.94 170 ASP A N 1
ATOM 1247 C CA . ASP A 1 170 ? 29.710 2.689 -3.597 1.00 60.94 170 ASP A CA 1
ATOM 1248 C C . ASP A 1 170 ? 30.765 2.602 -2.478 1.00 60.94 170 ASP A C 1
ATOM 1250 O O . ASP A 1 170 ? 31.835 3.196 -2.621 1.00 60.94 170 ASP A O 1
ATOM 1254 N N . PRO A 1 171 ? 30.531 1.848 -1.384 1.00 60.88 171 PRO A N 1
ATOM 1255 C CA . PRO A 1 171 ? 31.494 1.724 -0.286 1.00 60.88 171 PRO A CA 1
ATOM 1256 C C . PRO A 1 171 ? 32.849 1.150 -0.721 1.00 60.88 171 PRO A C 1
ATOM 1258 O O . PRO A 1 171 ? 33.850 1.317 -0.027 1.00 60.88 171 PRO A O 1
ATOM 1261 N N . LYS A 1 172 ? 32.891 0.444 -1.859 1.00 71.94 172 LYS A N 1
ATOM 1262 C CA . LYS A 1 172 ? 34.113 -0.100 -2.465 1.00 71.94 172 LYS A CA 1
ATOM 1263 C C . LYS A 1 172 ? 34.766 0.876 -3.447 1.00 71.94 172 LYS A C 1
ATOM 1265 O O . LYS A 1 172 ? 35.855 0.588 -3.955 1.00 71.94 172 LYS A O 1
ATOM 1270 N N . ARG A 1 173 ? 34.146 2.028 -3.728 1.00 71.75 173 ARG A N 1
ATOM 1271 C CA . ARG A 1 173 ? 34.727 3.078 -4.566 1.00 71.75 173 ARG A CA 1
ATOM 1272 C C . ARG A 1 173 ? 35.943 3.665 -3.858 1.00 71.75 173 ARG A C 1
ATOM 1274 O O . ARG A 1 173 ? 35.886 4.085 -2.708 1.00 71.75 173 ARG A O 1
ATOM 1281 N N . ARG A 1 174 ? 37.066 3.736 -4.575 1.00 68.94 174 ARG A N 1
ATOM 1282 C CA . ARG A 1 174 ? 38.276 4.398 -4.069 1.00 68.94 174 ARG A CA 1
ATOM 1283 C C . ARG A 1 174 ? 37.990 5.876 -3.802 1.00 68.94 174 ARG A C 1
ATOM 1285 O O . ARG A 1 174 ? 37.405 6.553 -4.652 1.00 68.94 174 ARG A O 1
ATOM 1292 N N . THR A 1 175 ? 38.473 6.385 -2.672 1.00 61.66 175 THR A N 1
ATOM 1293 C CA . THR A 1 175 ? 38.430 7.813 -2.338 1.00 61.66 175 THR A CA 1
ATOM 1294 C C . THR A 1 175 ? 38.949 8.652 -3.511 1.00 61.66 175 THR A C 1
ATOM 1296 O O . THR A 1 175 ? 40.036 8.398 -4.025 1.00 61.66 175 THR A O 1
ATOM 1299 N N . GLY A 1 176 ? 38.154 9.629 -3.958 1.00 57.91 176 GLY A N 1
ATOM 1300 C CA . GLY A 1 176 ? 38.485 10.519 -5.080 1.00 57.91 176 GLY A CA 1
ATOM 1301 C C . GLY A 1 176 ? 38.060 10.046 -6.479 1.00 57.91 176 GLY A C 1
ATOM 1302 O O . GLY A 1 176 ? 38.147 10.832 -7.417 1.00 57.91 176 GLY A O 1
ATOM 1303 N N . ALA A 1 177 ? 37.557 8.816 -6.656 1.00 68.56 177 ALA A N 1
ATOM 1304 C CA . ALA A 1 177 ? 37.007 8.394 -7.952 1.00 68.56 177 ALA A CA 1
ATOM 1305 C C . ALA A 1 177 ? 35.692 9.142 -8.269 1.00 68.56 177 ALA A C 1
ATOM 1307 O O . ALA A 1 177 ? 34.913 9.393 -7.355 1.00 68.56 177 ALA A O 1
ATOM 1308 N N . PRO A 1 178 ? 35.381 9.497 -9.524 1.00 60.69 178 PRO A N 1
ATOM 1309 C CA . PRO A 1 178 ? 34.137 10.197 -9.835 1.00 60.69 178 PRO A CA 1
ATOM 1310 C C . PRO A 1 178 ? 32.913 9.359 -9.442 1.00 60.69 178 PRO A C 1
ATOM 1312 O O . PRO A 1 178 ? 32.837 8.166 -9.746 1.00 60.69 178 PRO A O 1
ATOM 1315 N N . ILE A 1 179 ? 31.943 9.995 -8.781 1.00 63.94 179 ILE A N 1
ATOM 1316 C CA . ILE A 1 179 ? 30.619 9.408 -8.577 1.00 63.94 179 ILE A CA 1
ATOM 1317 C C . ILE A 1 179 ? 29.929 9.475 -9.936 1.00 63.94 179 ILE A C 1
ATOM 1319 O O . ILE A 1 179 ? 29.702 10.570 -10.450 1.00 63.94 179 ILE A O 1
ATOM 1323 N N . LYS A 1 180 ? 29.649 8.324 -10.558 1.00 55.34 180 LYS A N 1
ATOM 1324 C CA . LYS A 1 180 ? 28.881 8.312 -11.807 1.00 55.34 180 LYS A CA 1
ATOM 1325 C C . LYS A 1 180 ? 27.503 8.911 -11.495 1.00 55.34 180 LYS A C 1
ATOM 1327 O O . LYS A 1 180 ? 26.788 8.316 -10.688 1.00 55.34 180 LYS A O 1
ATOM 1332 N N . PRO A 1 181 ? 27.123 10.065 -12.077 1.00 49.41 181 PRO A N 1
ATOM 1333 C CA . PRO A 1 181 ? 25.751 10.530 -11.955 1.00 49.41 181 PRO A CA 1
ATOM 1334 C C . PRO A 1 181 ? 24.842 9.443 -12.527 1.00 49.41 181 PRO A C 1
ATOM 1336 O O . PRO A 1 181 ? 25.221 8.779 -13.499 1.00 49.41 181 PRO A O 1
ATOM 1339 N N . ALA A 1 182 ? 23.678 9.231 -11.906 1.00 52.34 182 ALA A N 1
ATOM 1340 C CA . ALA A 1 182 ? 22.654 8.360 -12.465 1.00 52.34 182 ALA A CA 1
ATOM 1341 C C . ALA A 1 182 ? 22.424 8.817 -13.912 1.00 52.34 182 ALA A C 1
ATOM 1343 O O . ALA A 1 182 ? 22.020 9.954 -14.152 1.00 52.34 182 ALA A O 1
ATOM 1344 N N . GLY A 1 183 ? 22.844 7.989 -14.871 1.00 42.31 183 GLY A N 1
ATOM 1345 C CA . GLY A 1 183 ? 22.821 8.357 -16.278 1.00 42.31 183 GLY A CA 1
ATOM 1346 C C . GLY A 1 183 ? 21.404 8.751 -16.677 1.00 42.31 183 GLY A C 1
ATOM 1347 O O . GLY A 1 183 ? 20.445 8.113 -16.250 1.00 42.31 183 GLY A O 1
ATOM 1348 N N . SER A 1 184 ? 21.298 9.795 -17.498 1.00 37.78 184 SER A N 1
ATOM 1349 C CA . SER A 1 184 ? 20.092 10.200 -18.224 1.00 37.78 184 SER A CA 1
ATOM 1350 C C . SER A 1 184 ? 19.656 9.082 -19.188 1.00 37.78 184 SER A C 1
ATOM 1352 O O . SER A 1 184 ? 19.865 9.140 -20.398 1.00 37.78 184 SER A O 1
ATOM 1354 N N . ALA A 1 185 ? 19.140 7.993 -18.633 1.00 41.28 185 ALA A N 1
ATOM 1355 C CA . ALA A 1 185 ? 18.363 6.986 -19.331 1.00 41.28 185 ALA A CA 1
ATOM 1356 C C . ALA A 1 185 ? 16.881 7.294 -19.080 1.00 41.28 185 ALA A C 1
ATOM 1358 O O . ALA A 1 185 ? 16.558 8.009 -18.131 1.00 41.28 185 ALA A O 1
ATOM 1359 N N . ALA A 1 186 ? 15.996 6.791 -19.947 1.00 40.69 186 ALA A N 1
ATOM 1360 C CA . ALA A 1 186 ? 14.539 6.904 -19.828 1.00 40.69 186 ALA A CA 1
ATOM 1361 C C . ALA A 1 186 ? 14.064 6.866 -18.363 1.00 40.69 186 ALA A C 1
ATOM 1363 O O . ALA A 1 186 ? 14.619 6.086 -17.589 1.00 40.69 186 ALA A O 1
ATOM 1364 N N . ALA A 1 187 ? 13.070 7.701 -18.007 1.00 48.56 187 ALA A N 1
ATOM 1365 C CA . ALA A 1 187 ? 12.567 7.846 -16.637 1.00 48.56 187 ALA A CA 1
ATOM 1366 C C . ALA A 1 187 ? 12.562 6.481 -15.926 1.00 48.56 187 ALA A C 1
ATOM 1368 O O . ALA A 1 187 ? 11.892 5.567 -16.422 1.00 48.56 187 ALA A O 1
ATOM 1369 N N . PRO A 1 188 ? 13.372 6.300 -14.865 1.00 59.00 188 PRO A N 1
ATOM 1370 C CA . PRO A 1 188 ? 13.604 4.974 -14.322 1.00 59.00 188 PRO A CA 1
ATOM 1371 C C . PRO A 1 188 ? 12.262 4.350 -13.923 1.00 59.00 188 PRO A C 1
ATOM 1373 O O . PRO A 1 188 ? 11.382 5.030 -13.390 1.00 59.00 188 PRO A O 1
ATOM 1376 N N . SER A 1 189 ? 12.070 3.072 -14.260 1.00 67.56 189 SER A N 1
ATOM 1377 C CA . SER A 1 189 ? 10.868 2.332 -13.881 1.00 67.56 189 SER A CA 1
ATOM 1378 C C . SER A 1 189 ? 11.118 1.595 -12.570 1.00 67.56 189 SER A C 1
ATOM 1380 O O . SER A 1 189 ? 11.999 0.735 -12.513 1.00 67.56 189 SER A O 1
ATOM 1382 N N . CYS A 1 190 ? 10.327 1.894 -11.550 1.00 72.31 190 CYS A N 1
ATOM 1383 C CA . CYS A 1 190 ? 10.386 1.272 -10.237 1.00 72.31 190 CYS A CA 1
ATOM 1384 C C . CYS A 1 190 ? 9.268 0.244 -10.120 1.00 72.31 190 CYS A C 1
ATOM 1386 O O . CYS A 1 190 ? 8.152 0.527 -10.550 1.00 72.31 190 CYS A O 1
ATOM 1388 N N . PRO A 1 191 ? 9.508 -0.946 -9.557 1.00 77.75 191 PRO A N 1
ATOM 1389 C CA . PRO A 1 191 ? 8.421 -1.872 -9.318 1.00 77.75 191 PRO A CA 1
ATOM 1390 C C . PRO A 1 191 ? 7.522 -1.358 -8.186 1.00 77.75 191 PRO A C 1
ATOM 1392 O O . PRO A 1 191 ? 7.992 -0.808 -7.187 1.00 77.75 191 PRO A O 1
ATOM 1395 N N . VAL A 1 192 ? 6.228 -1.602 -8.333 1.00 79.00 192 VAL A N 1
ATOM 1396 C CA . VAL A 1 192 ? 5.269 -1.632 -7.235 1.00 79.00 192 VAL A CA 1
ATOM 1397 C C . VAL A 1 192 ? 4.871 -3.080 -7.034 1.00 79.00 192 VAL A C 1
ATOM 1399 O O . VAL A 1 192 ? 4.497 -3.763 -7.993 1.00 79.00 192 VAL A O 1
ATOM 1402 N N . LEU A 1 193 ? 5.003 -3.545 -5.800 1.00 83.88 193 LEU A N 1
ATOM 1403 C CA . LEU A 1 193 ? 4.558 -4.859 -5.371 1.00 83.88 193 LEU A CA 1
ATOM 1404 C C . LEU A 1 193 ? 3.176 -4.743 -4.755 1.00 83.88 193 LEU A C 1
ATOM 1406 O O . LEU A 1 193 ? 2.930 -3.834 -3.963 1.00 83.88 193 LEU A O 1
ATOM 1410 N N . TYR A 1 194 ? 2.325 -5.709 -5.060 1.00 82.00 194 TYR A N 1
ATOM 1411 C CA . TYR A 1 194 ? 1.015 -5.851 -4.445 1.00 82.00 194 TYR A CA 1
ATOM 1412 C C . TYR A 1 194 ? 0.882 -7.241 -3.872 1.00 82.00 194 TYR A C 1
ATOM 1414 O O . TYR A 1 194 ? 1.295 -8.210 -4.506 1.00 82.00 194 TYR A O 1
ATOM 1422 N N . TRP A 1 195 ? 0.274 -7.337 -2.705 1.00 86.81 195 TRP A N 1
ATOM 1423 C CA . TRP A 1 195 ? -0.110 -8.595 -2.104 1.00 86.81 195 TRP A CA 1
ATOM 1424 C C . TRP A 1 195 ? -1.565 -8.531 -1.675 1.00 86.81 195 TRP A C 1
ATOM 1426 O O . TRP A 1 195 ? -1.992 -7.557 -1.056 1.00 86.81 195 TRP A O 1
ATOM 1436 N N . SER A 1 196 ? -2.294 -9.602 -1.958 1.00 79.19 196 SER A N 1
ATOM 1437 C CA . SER A 1 196 ? -3.567 -9.904 -1.315 1.00 79.19 196 SER A CA 1
ATOM 1438 C C . SER A 1 196 ? -3.600 -11.378 -0.937 1.00 79.19 196 SER A C 1
ATOM 1440 O O . SER A 1 196 ? -2.865 -12.202 -1.493 1.00 79.19 196 SER A O 1
ATOM 1442 N N . ARG A 1 197 ? -4.486 -11.741 -0.012 1.00 73.62 197 ARG A N 1
ATOM 1443 C CA . ARG A 1 197 ? -4.625 -13.139 0.405 1.00 73.62 197 ARG A CA 1
ATOM 1444 C C . ARG A 1 197 ? -5.133 -14.044 -0.721 1.00 73.62 197 ARG A C 1
ATOM 1446 O O . ARG A 1 197 ? -4.726 -15.198 -0.808 1.00 73.62 197 ARG A O 1
ATOM 1453 N N . SER A 1 198 ? -6.002 -13.518 -1.582 1.00 71.44 198 SER A N 1
ATOM 1454 C CA . SER A 1 198 ? -6.631 -14.263 -2.677 1.00 71.44 198 SER A CA 1
ATOM 1455 C C . SER A 1 198 ? -5.733 -14.424 -3.906 1.00 71.44 198 SER A C 1
ATOM 1457 O O . SER A 1 198 ? -5.851 -15.428 -4.607 1.00 71.44 198 SER A O 1
ATOM 1459 N N . ALA A 1 199 ? -4.835 -13.468 -4.169 1.00 71.75 199 ALA A N 1
ATOM 1460 C CA . ALA A 1 199 ? -3.996 -13.454 -5.371 1.00 71.75 199 ALA A CA 1
ATOM 1461 C C . ALA A 1 199 ? -2.499 -13.676 -5.094 1.00 71.75 199 ALA A C 1
ATOM 1463 O O . ALA A 1 199 ? -1.737 -13.937 -6.025 1.00 71.75 199 ALA A O 1
ATOM 1464 N N . GLY A 1 200 ? -2.062 -13.590 -3.836 1.00 79.50 200 GLY A N 1
ATOM 1465 C CA . GLY A 1 200 ? -0.647 -13.598 -3.481 1.00 79.50 200 GLY A CA 1
ATOM 1466 C C . GLY A 1 200 ? 0.074 -12.345 -3.982 1.00 79.50 200 GLY A C 1
ATOM 1467 O O . GLY A 1 200 ? -0.532 -11.289 -4.165 1.00 79.50 200 GLY A O 1
ATOM 1468 N N . TRP A 1 201 ? 1.390 -12.453 -4.182 1.00 83.81 201 TRP A N 1
ATOM 1469 C CA . TRP A 1 201 ? 2.188 -11.345 -4.702 1.00 83.81 201 TRP A CA 1
ATOM 1470 C C . TRP A 1 201 ? 1.977 -11.143 -6.205 1.00 83.81 201 TRP A C 1
ATOM 1472 O O . TRP A 1 201 ? 1.966 -12.088 -6.990 1.00 83.81 201 TRP A O 1
ATOM 1482 N N . SER A 1 202 ? 1.936 -9.884 -6.617 1.00 77.75 202 SER A N 1
ATOM 1483 C CA . SER A 1 202 ? 2.094 -9.445 -7.997 1.00 77.75 202 SER A CA 1
ATOM 1484 C C . SER A 1 202 ? 3.019 -8.231 -8.043 1.00 77.75 202 SER A C 1
ATOM 1486 O O . SER A 1 202 ? 3.260 -7.572 -7.030 1.00 77.75 202 SER A O 1
ATOM 1488 N N . SER A 1 203 ? 3.588 -7.945 -9.211 1.00 77.50 203 SER A N 1
ATOM 1489 C CA . SER A 1 203 ? 4.434 -6.770 -9.394 1.00 77.50 203 SER A CA 1
ATOM 1490 C C . SER A 1 203 ? 4.118 -6.055 -10.690 1.00 77.50 203 SER A C 1
ATOM 1492 O O . SER A 1 203 ? 3.655 -6.644 -11.672 1.00 77.50 203 SER A O 1
ATOM 1494 N N . SER A 1 204 ? 4.394 -4.759 -10.695 1.00 67.44 204 SER A N 1
ATOM 1495 C CA . SER A 1 204 ? 4.214 -3.937 -11.874 1.00 67.44 204 SER A CA 1
ATOM 1496 C C . SER A 1 204 ? 5.219 -2.806 -11.969 1.00 67.44 204 SER A C 1
ATOM 1498 O O . SER A 1 204 ? 5.653 -2.317 -10.934 1.00 67.44 204 SER A O 1
ATOM 1500 N N . PRO A 1 205 ? 5.596 -2.357 -13.174 1.00 66.12 205 PRO A N 1
ATOM 1501 C CA . PRO A 1 205 ? 6.446 -1.187 -13.304 1.00 66.12 205 PRO A CA 1
ATOM 1502 C C . PRO A 1 205 ? 5.653 0.109 -13.093 1.00 66.12 205 PRO A C 1
ATOM 1504 O O . PRO A 1 205 ? 4.522 0.241 -13.552 1.00 66.12 205 PRO A O 1
ATOM 1507 N N . TRP A 1 206 ? 6.297 1.086 -12.471 1.00 64.69 206 TRP A N 1
ATOM 1508 C CA . TRP A 1 206 ? 5.788 2.418 -12.161 1.00 64.69 206 TRP A CA 1
ATOM 1509 C C . TRP A 1 206 ? 6.872 3.467 -12.412 1.00 64.69 206 TRP A C 1
ATOM 1511 O O . TRP A 1 206 ? 8.052 3.139 -12.513 1.00 64.69 206 TRP A O 1
ATOM 1521 N N . THR A 1 207 ? 6.502 4.738 -12.529 1.00 68.06 207 THR A N 1
ATOM 1522 C CA . THR A 1 207 ? 7.483 5.828 -12.628 1.00 68.06 207 THR A CA 1
ATOM 1523 C C . THR A 1 207 ? 8.219 5.998 -11.306 1.00 68.06 207 THR A C 1
ATOM 1525 O O . THR A 1 207 ? 7.590 6.313 -10.296 1.00 68.06 207 THR A O 1
ATOM 1528 N N . CYS A 1 208 ? 9.540 5.842 -11.301 1.00 68.56 208 CYS A N 1
ATOM 1529 C CA . CYS A 1 208 ? 10.334 6.124 -10.112 1.00 68.56 208 CYS A CA 1
ATOM 1530 C C . CYS A 1 208 ? 10.221 7.592 -9.713 1.00 68.56 208 CYS A C 1
ATOM 1532 O O . CYS A 1 208 ? 10.388 8.486 -10.549 1.00 68.56 208 CYS A O 1
ATOM 1534 N N . ARG A 1 209 ? 10.046 7.843 -8.414 1.00 71.25 209 ARG A N 1
ATOM 1535 C CA . ARG A 1 209 ? 10.346 9.152 -7.836 1.00 71.25 209 ARG A CA 1
ATOM 1536 C C . ARG A 1 209 ? 11.764 9.174 -7.287 1.00 71.25 209 ARG A C 1
ATOM 1538 O O . ARG A 1 209 ? 12.293 8.167 -6.811 1.00 71.25 209 ARG A O 1
ATOM 1545 N N . THR A 1 210 ? 12.385 10.343 -7.377 1.00 68.88 210 THR A N 1
ATOM 1546 C CA . THR A 1 210 ? 13.701 10.612 -6.801 1.00 68.88 210 THR A CA 1
ATOM 1547 C C . THR A 1 210 ? 13.538 11.206 -5.410 1.00 68.88 210 THR A C 1
ATOM 1549 O O . THR A 1 210 ? 13.367 12.416 -5.270 1.00 68.88 210 THR A O 1
ATOM 1552 N N . LEU A 1 211 ? 13.578 10.359 -4.386 1.00 67.69 211 LEU A N 1
ATOM 1553 C CA . LEU A 1 211 ? 13.502 10.755 -2.978 1.00 67.69 211 LEU A CA 1
ATOM 1554 C C . LEU A 1 211 ? 14.743 10.247 -2.243 1.00 67.69 211 LEU A C 1
ATOM 1556 O O . LEU A 1 211 ? 15.465 9.396 -2.754 1.00 67.69 211 LEU A O 1
ATOM 1560 N N . GLU A 1 212 ? 15.075 10.804 -1.082 1.00 69.75 212 GLU A N 1
ATOM 1561 C CA . GLU A 1 212 ? 16.146 10.200 -0.285 1.00 69.75 212 GLU A CA 1
ATOM 1562 C C . GLU A 1 212 ? 15.688 8.825 0.248 1.00 69.75 212 GLU A C 1
ATOM 1564 O O . GLU A 1 212 ? 14.495 8.628 0.495 1.00 69.75 212 GLU A O 1
ATOM 1569 N N . PRO A 1 213 ? 16.607 7.870 0.462 1.00 69.00 213 PRO A N 1
ATOM 1570 C CA . PRO A 1 213 ? 16.266 6.601 1.092 1.00 69.00 213 PRO A CA 1
ATOM 1571 C C . PRO A 1 213 ? 15.671 6.787 2.490 1.00 69.00 213 PRO A C 1
ATOM 1573 O O . PRO A 1 213 ? 16.102 7.656 3.250 1.00 69.00 213 PRO A O 1
ATOM 1576 N N . HIS A 1 214 ? 14.694 5.949 2.833 1.00 73.38 214 HIS A N 1
ATOM 1577 C CA . HIS A 1 214 ? 14.161 5.812 4.187 1.00 73.38 214 HIS A CA 1
ATOM 1578 C C . HIS A 1 214 ? 13.906 4.338 4.504 1.00 73.38 214 HIS A C 1
ATOM 1580 O O . HIS A 1 214 ? 13.579 3.549 3.617 1.00 73.38 214 HIS A O 1
ATOM 1586 N N . VAL A 1 215 ? 14.049 3.974 5.775 1.00 78.00 215 VAL A N 1
ATOM 1587 C CA . VAL A 1 215 ? 13.716 2.644 6.295 1.00 78.00 215 VAL A CA 1
ATOM 1588 C C . VAL A 1 215 ? 12.602 2.840 7.302 1.00 78.00 215 VAL A C 1
ATOM 1590 O O . VAL A 1 215 ? 12.827 3.528 8.296 1.00 78.00 215 VAL A O 1
ATOM 1593 N N . ALA A 1 216 ? 11.419 2.258 7.066 1.00 83.62 216 ALA A N 1
ATOM 1594 C CA . ALA A 1 216 ? 10.348 2.429 8.040 1.00 83.62 216 ALA A CA 1
ATOM 1595 C C . ALA A 1 216 ? 10.714 1.773 9.365 1.00 83.62 216 ALA A C 1
ATOM 1597 O O . ALA A 1 216 ? 11.071 0.591 9.397 1.00 83.62 216 ALA A O 1
ATOM 1598 N N . ARG A 1 217 ? 10.612 2.558 10.430 1.00 87.50 217 ARG A N 1
ATOM 1599 C CA . ARG A 1 217 ? 11.097 2.216 11.762 1.00 87.50 217 ARG A CA 1
ATOM 1600 C C . ARG A 1 217 ? 10.001 1.614 12.626 1.00 87.50 217 ARG A C 1
ATOM 1602 O O . ARG A 1 217 ? 10.275 0.694 13.388 1.00 87.50 217 ARG A O 1
ATOM 1609 N N . CYS A 1 218 ? 8.777 2.117 12.506 1.00 90.12 218 CYS A N 1
ATOM 1610 C CA . CYS A 1 218 ? 7.618 1.579 13.198 1.00 90.12 218 CYS A CA 1
ATOM 1611 C C . CYS A 1 218 ? 7.021 0.389 12.441 1.00 90.12 218 CYS A C 1
ATOM 1613 O O . CYS A 1 218 ? 6.834 0.439 11.222 1.00 90.12 218 CYS A O 1
ATOM 1615 N N . SER A 1 219 ? 6.659 -0.663 13.176 1.00 90.94 219 SER A N 1
ATOM 1616 C CA . SER A 1 219 ? 5.817 -1.732 12.647 1.00 90.94 219 SER A CA 1
ATOM 1617 C C . SER A 1 219 ? 4.345 -1.297 12.588 1.00 90.94 219 SER A C 1
ATOM 1619 O O . SER A 1 219 ? 3.914 -0.463 13.394 1.00 90.94 219 SER A O 1
ATOM 1621 N N . PRO A 1 220 ? 3.530 -1.904 11.708 1.00 89.88 220 PRO A N 1
ATOM 1622 C CA . PRO A 1 220 ? 2.084 -1.688 11.689 1.00 89.88 220 PRO A CA 1
ATOM 1623 C C . PRO A 1 220 ? 1.417 -1.884 13.059 1.00 89.88 220 PRO A C 1
ATOM 1625 O O . PRO A 1 220 ? 0.581 -1.074 13.448 1.00 89.88 220 PRO A O 1
ATOM 1628 N N . GLN A 1 221 ? 1.833 -2.883 13.852 1.00 92.06 221 GLN A N 1
ATOM 1629 C CA . GLN A 1 221 ? 1.294 -3.093 15.206 1.00 92.06 221 GLN A CA 1
ATOM 1630 C C . GLN A 1 221 ? 1.643 -1.946 16.160 1.00 92.06 221 GLN A C 1
ATOM 1632 O O . GLN A 1 221 ? 0.826 -1.573 16.998 1.00 92.06 221 GLN A O 1
ATOM 1637 N N . GLN A 1 222 ? 2.845 -1.370 16.054 1.00 93.69 222 GLN A N 1
ATOM 1638 C CA . GLN A 1 222 ? 3.226 -0.215 16.871 1.00 93.69 222 GLN A CA 1
ATOM 1639 C C . GLN A 1 222 ? 2.402 1.022 16.499 1.00 93.69 222 GLN A C 1
ATOM 1641 O O . GLN A 1 222 ? 1.967 1.752 17.390 1.00 93.69 222 GLN A O 1
ATOM 1646 N N . VAL A 1 223 ? 2.146 1.234 15.204 1.00 94.06 223 VAL A N 1
ATOM 1647 C CA . VAL A 1 223 ? 1.260 2.304 14.719 1.00 94.06 223 VAL A CA 1
ATOM 1648 C C . VAL A 1 223 ? -0.163 2.095 15.237 1.00 94.06 223 VAL A C 1
ATOM 1650 O O . VAL A 1 223 ? -0.759 3.028 15.772 1.00 94.06 223 VAL A O 1
ATOM 1653 N N . TRP A 1 224 ? -0.681 0.867 15.168 1.00 92.19 224 TRP A N 1
ATOM 1654 C CA . TRP A 1 224 ? -1.995 0.533 15.718 1.00 92.19 224 TRP A CA 1
ATOM 1655 C C . TRP A 1 224 ? -2.047 0.785 17.230 1.00 92.19 224 TRP A C 1
ATOM 1657 O O . TRP A 1 224 ? -2.910 1.507 17.718 1.00 92.19 224 TRP A O 1
ATOM 1667 N N . LYS A 1 225 ? -1.069 0.308 18.003 1.00 94.38 225 LYS A N 1
ATOM 1668 C CA . LYS A 1 225 ? -1.030 0.569 19.448 1.00 94.38 225 LYS A CA 1
ATOM 1669 C C . LYS A 1 225 ? -1.168 2.067 19.771 1.00 94.38 225 LYS A C 1
ATOM 1671 O O . LYS A 1 225 ? -1.983 2.435 20.615 1.00 94.38 225 LYS A O 1
ATOM 1676 N N . ARG A 1 226 ? -0.446 2.928 19.043 1.00 95.56 226 ARG A N 1
ATOM 1677 C CA . ARG A 1 226 ? -0.545 4.393 19.183 1.00 95.56 226 ARG A CA 1
ATOM 1678 C C . ARG A 1 226 ? -1.930 4.933 18.813 1.00 95.56 226 ARG A C 1
ATOM 1680 O O . ARG A 1 226 ? -2.413 5.853 19.464 1.00 95.56 226 ARG A O 1
ATOM 1687 N N . ALA A 1 227 ? -2.587 4.376 17.798 1.00 93.12 227 ALA A N 1
ATOM 1688 C CA . ALA A 1 227 ? -3.944 4.773 17.425 1.00 93.12 227 ALA A CA 1
ATOM 1689 C C . ALA A 1 227 ? -4.992 4.370 18.476 1.00 93.12 227 ALA A C 1
ATOM 1691 O O . ALA A 1 227 ? -5.875 5.172 18.783 1.00 93.12 227 ALA A O 1
ATOM 1692 N N . ILE A 1 228 ? -4.873 3.189 19.094 1.00 92.12 228 ILE A N 1
ATOM 1693 C CA . ILE A 1 228 ? -5.752 2.775 20.207 1.00 92.12 228 ILE A CA 1
ATOM 1694 C C . ILE A 1 228 ? -5.603 3.739 21.390 1.00 92.12 228 ILE A C 1
ATOM 1696 O O . ILE A 1 228 ? -6.601 4.187 21.951 1.00 92.12 228 ILE A O 1
ATOM 1700 N N . GLU A 1 229 ? -4.372 4.140 21.722 1.00 94.25 229 GLU A N 1
ATOM 1701 C CA . GLU A 1 229 ? -4.096 5.149 22.760 1.00 94.25 229 GLU A CA 1
ATOM 1702 C C . GLU A 1 229 ? -4.727 6.523 22.445 1.00 94.25 229 GLU A C 1
ATOM 1704 O O . GLU A 1 229 ? -4.972 7.318 23.353 1.00 94.25 229 GLU A O 1
ATOM 1709 N N . LYS A 1 230 ? -5.034 6.798 21.169 1.00 93.06 230 LYS A N 1
ATOM 1710 C CA . LYS A 1 230 ? -5.749 7.996 20.695 1.00 93.06 230 LYS A CA 1
ATOM 1711 C C . LYS A 1 230 ? -7.264 7.805 20.548 1.00 93.06 230 LYS A C 1
ATOM 1713 O O . LYS A 1 230 ? -7.948 8.741 20.145 1.00 93.06 230 LYS A O 1
ATOM 1718 N N . GLY A 1 231 ? -7.801 6.644 20.925 1.00 90.44 231 GLY A N 1
ATOM 1719 C CA . GLY A 1 231 ? -9.240 6.369 20.943 1.00 90.44 231 GLY A CA 1
ATOM 1720 C C . GLY A 1 231 ? -9.768 5.595 19.736 1.00 90.44 231 GLY A C 1
ATOM 1721 O O . GLY A 1 231 ? -10.983 5.512 19.559 1.00 90.44 231 GLY A O 1
ATOM 1722 N N . ALA A 1 232 ? -8.896 5.021 18.905 1.00 88.62 232 ALA A N 1
ATOM 1723 C CA . ALA A 1 232 ? -9.336 4.144 17.827 1.00 88.62 232 ALA A CA 1
ATOM 1724 C C . ALA A 1 232 ? -9.870 2.793 18.375 1.00 88.62 232 ALA A C 1
ATOM 1726 O O . ALA A 1 232 ? -9.266 2.231 19.294 1.00 88.62 232 ALA A O 1
ATOM 1727 N N . PRO A 1 233 ? -10.991 2.256 17.845 1.00 85.56 233 PRO A N 1
ATOM 1728 C CA . PRO A 1 233 ? -11.578 1.000 18.318 1.00 85.56 233 PRO A CA 1
ATOM 1729 C C . PRO A 1 233 ? -10.673 -0.204 18.045 1.00 85.56 233 PRO A C 1
ATOM 1731 O O . PRO A 1 233 ? -10.254 -0.412 16.911 1.00 85.56 233 PRO A O 1
ATOM 1734 N N . ALA A 1 234 ? -10.403 -1.026 19.059 1.00 86.38 234 ALA A N 1
ATOM 1735 C CA . ALA A 1 234 ? -9.488 -2.166 18.936 1.00 86.38 234 ALA A CA 1
ATOM 1736 C C . ALA A 1 234 ? -9.993 -3.288 18.004 1.00 86.38 234 ALA A C 1
ATOM 1738 O O . ALA A 1 234 ? -9.198 -4.101 17.544 1.00 86.38 234 ALA A O 1
ATOM 1739 N N . ASP A 1 235 ? -11.298 -3.344 17.738 1.00 82.94 235 ASP A N 1
ATOM 1740 C CA . ASP A 1 235 ? -11.960 -4.320 16.866 1.00 82.94 235 ASP A CA 1
ATOM 1741 C C . ASP A 1 235 ? -12.148 -3.823 15.420 1.00 82.94 235 ASP A C 1
ATOM 1743 O O . ASP A 1 235 ? -12.785 -4.497 14.611 1.00 82.94 235 ASP A O 1
ATOM 1747 N N . ALA A 1 236 ? -11.625 -2.641 15.083 1.00 86.56 236 ALA A N 1
ATOM 1748 C CA . ALA A 1 236 ? -11.744 -2.068 13.749 1.00 86.56 236 ALA A CA 1
ATOM 1749 C C . ALA A 1 236 ? -10.656 -2.566 12.784 1.00 86.56 236 ALA A C 1
ATOM 1751 O O . ALA A 1 236 ? -9.587 -3.033 13.178 1.00 86.56 236 ALA A O 1
ATOM 1752 N N . LEU A 1 237 ? -10.922 -2.368 11.493 1.00 81.62 237 LEU A N 1
ATOM 1753 C CA . LEU A 1 237 ? -9.945 -2.508 10.420 1.00 81.62 237 LEU A CA 1
ATOM 1754 C C . LEU A 1 237 ? -9.485 -1.121 9.975 1.00 81.62 237 LEU A C 1
ATOM 1756 O O . LEU A 1 237 ? -10.304 -0.221 9.767 1.00 81.62 237 LEU A O 1
ATOM 1760 N N . ALA A 1 238 ? -8.176 -0.958 9.818 1.00 85.38 238 ALA A N 1
ATOM 1761 C CA . ALA A 1 238 ? -7.572 0.311 9.446 1.00 85.38 238 ALA A CA 1
ATOM 1762 C C . ALA A 1 238 ? -6.892 0.253 8.077 1.00 85.38 238 ALA A C 1
ATOM 1764 O O . ALA A 1 238 ? -6.426 -0.793 7.631 1.00 85.38 238 ALA A O 1
ATOM 1765 N N . VAL A 1 239 ? -6.790 1.412 7.435 1.00 84.44 239 VAL A N 1
ATOM 1766 C CA . VAL A 1 239 ? -5.863 1.669 6.336 1.00 84.44 239 VAL A CA 1
ATOM 1767 C C . VAL A 1 239 ? -4.693 2.469 6.899 1.00 84.44 239 VAL A C 1
ATOM 1769 O O . VAL A 1 239 ? -4.890 3.497 7.549 1.00 84.44 239 VAL A O 1
ATOM 1772 N N . MET A 1 240 ? -3.474 2.001 6.658 1.00 90.75 240 MET A N 1
ATOM 1773 C CA . MET A 1 240 ? -2.241 2.658 7.072 1.00 90.75 240 MET A CA 1
ATOM 1774 C C . MET A 1 240 ? -1.380 2.959 5.853 1.00 90.75 240 MET A C 1
ATOM 1776 O O . MET A 1 240 ? -1.046 2.055 5.091 1.00 90.75 240 MET A O 1
ATOM 1780 N N . THR A 1 241 ? -0.959 4.209 5.703 1.00 89.56 241 THR A N 1
ATOM 1781 C CA . THR A 1 241 ? -0.030 4.611 4.648 1.00 89.56 241 THR A CA 1
ATOM 1782 C C . THR A 1 241 ? 1.207 5.229 5.266 1.00 89.56 241 THR A C 1
ATOM 1784 O O . THR A 1 241 ? 1.122 6.257 5.932 1.00 89.56 241 THR A O 1
ATOM 1787 N N . LEU A 1 242 ? 2.366 4.630 5.024 1.00 89.06 242 LEU A N 1
ATOM 1788 C CA . LEU A 1 242 ? 3.640 5.293 5.236 1.00 89.06 242 LEU A CA 1
ATOM 1789 C C . LEU A 1 242 ? 3.930 6.166 4.019 1.00 89.06 242 LEU A C 1
ATOM 1791 O O . LEU A 1 242 ? 4.182 5.646 2.930 1.00 89.06 242 LEU A O 1
ATOM 1795 N N . GLU A 1 243 ? 3.910 7.478 4.222 1.00 81.56 243 GLU A N 1
ATOM 1796 C CA . GLU A 1 243 ? 4.220 8.461 3.189 1.00 81.56 243 GLU A CA 1
ATOM 1797 C C . GLU A 1 243 ? 5.477 9.252 3.551 1.00 81.56 243 GLU A C 1
ATOM 1799 O O . GLU A 1 243 ? 5.761 9.534 4.722 1.00 81.56 243 GLU A O 1
ATOM 1804 N N . ARG A 1 244 ? 6.200 9.675 2.512 1.00 74.12 244 ARG A N 1
ATOM 1805 C CA . ARG A 1 244 ? 7.285 10.645 2.615 1.00 74.12 244 ARG A CA 1
ATOM 1806 C C . ARG A 1 244 ? 7.017 11.814 1.671 1.00 74.12 244 ARG A C 1
ATOM 1808 O O . ARG A 1 244 ? 7.001 11.631 0.455 1.00 74.12 244 ARG A O 1
ATOM 1815 N N . ALA A 1 245 ? 6.852 13.020 2.216 1.00 66.62 245 ALA A N 1
ATOM 1816 C CA . ALA A 1 245 ? 6.922 14.230 1.402 1.00 66.62 245 ALA A CA 1
ATOM 1817 C C . ALA A 1 245 ? 8.399 14.632 1.197 1.00 66.62 245 ALA A C 1
ATOM 1819 O O . ALA A 1 245 ? 9.227 14.338 2.064 1.00 66.62 245 ALA A O 1
ATOM 1820 N N . PRO A 1 246 ? 8.749 15.309 0.084 1.00 60.53 246 PRO A N 1
ATOM 1821 C CA . PRO A 1 246 ? 10.131 15.698 -0.227 1.00 60.53 246 PRO A CA 1
ATOM 1822 C C . PRO A 1 246 ? 10.853 16.438 0.910 1.00 60.53 246 PRO A C 1
ATOM 1824 O O . PRO A 1 246 ? 12.045 16.222 1.107 1.00 60.53 246 PRO A O 1
ATOM 1827 N N . ASP A 1 247 ? 10.108 17.219 1.698 1.00 68.12 247 ASP A N 1
ATOM 1828 C CA . ASP A 1 247 ? 10.636 18.088 2.756 1.00 68.12 247 ASP A CA 1
ATOM 1829 C C . ASP A 1 247 ? 10.106 17.735 4.159 1.00 68.12 247 ASP A C 1
ATOM 1831 O O . ASP A 1 247 ? 10.164 18.557 5.075 1.00 68.12 247 ASP A O 1
ATOM 1835 N N . SER A 1 248 ? 9.554 16.531 4.353 1.00 71.31 248 SER A N 1
ATOM 1836 C CA . SER A 1 248 ? 9.020 16.105 5.651 1.00 71.31 248 SER A CA 1
ATOM 1837 C C . SER A 1 248 ? 9.688 14.840 6.171 1.00 71.31 248 SER A C 1
ATOM 1839 O O . SER A 1 248 ? 10.129 13.972 5.413 1.00 71.31 248 SER A O 1
ATOM 1841 N N . ALA A 1 249 ? 9.696 14.702 7.498 1.00 81.25 249 ALA A N 1
ATOM 1842 C CA . ALA A 1 249 ? 9.940 13.409 8.114 1.00 81.25 249 ALA A CA 1
ATOM 1843 C C . ALA A 1 249 ? 8.880 12.395 7.624 1.00 81.25 249 ALA A C 1
ATOM 1845 O O . ALA A 1 249 ? 7.730 12.782 7.376 1.00 81.25 249 ALA A O 1
ATOM 1846 N N . PRO A 1 250 ? 9.257 11.118 7.460 1.00 85.38 250 PRO A N 1
ATOM 1847 C CA . PRO A 1 250 ? 8.330 10.057 7.100 1.00 85.38 250 PRO A CA 1
ATOM 1848 C C . PRO A 1 250 ? 7.284 9.878 8.197 1.00 85.38 250 PRO A C 1
ATOM 1850 O O . PRO A 1 250 ? 7.587 9.946 9.395 1.00 85.38 250 PRO A O 1
ATOM 1853 N N . MET A 1 251 ? 6.040 9.670 7.778 1.00 91.25 251 MET A N 1
ATOM 1854 C CA . MET A 1 251 ? 4.913 9.586 8.694 1.00 91.25 251 MET A CA 1
ATOM 1855 C C . MET A 1 251 ? 3.916 8.519 8.264 1.00 91.25 251 MET A C 1
ATOM 1857 O O . MET A 1 251 ? 3.638 8.333 7.080 1.00 91.25 251 MET A O 1
ATOM 1861 N N . TRP A 1 252 ? 3.351 7.848 9.257 1.00 92.88 252 TRP A N 1
ATOM 1862 C CA . TRP A 1 252 ? 2.240 6.932 9.095 1.00 92.88 252 TRP A CA 1
ATOM 1863 C C . TRP A 1 252 ? 0.933 7.702 9.177 1.00 92.88 252 TRP A C 1
ATOM 1865 O O . TRP A 1 252 ? 0.614 8.291 10.209 1.00 92.88 252 TRP A O 1
ATOM 1875 N N . ARG A 1 253 ? 0.158 7.671 8.101 1.00 92.12 253 ARG A N 1
ATOM 1876 C CA . ARG A 1 253 ? -1.245 8.068 8.088 1.00 92.12 253 ARG A CA 1
ATOM 1877 C C . ARG A 1 253 ? -2.089 6.860 8.430 1.00 92.12 253 ARG A C 1
ATOM 1879 O O . ARG A 1 253 ? -2.019 5.850 7.741 1.00 92.12 253 ARG A O 1
ATOM 1886 N N . PHE A 1 254 ? -2.873 6.970 9.485 1.00 92.94 254 PHE A N 1
ATOM 1887 C CA . PHE A 1 254 ? -3.764 5.928 9.962 1.00 92.94 254 PHE A CA 1
ATOM 1888 C C . PHE A 1 254 ? -5.205 6.365 9.734 1.00 92.94 254 PHE A C 1
ATOM 1890 O O . PHE A 1 254 ? -5.559 7.488 10.096 1.00 92.94 254 PHE A O 1
ATOM 1897 N N . LYS A 1 255 ? -6.041 5.492 9.171 1.00 88.56 255 LYS A N 1
ATOM 1898 C CA . LYS A 1 255 ? -7.448 5.791 8.918 1.00 88.56 255 LYS A CA 1
ATOM 1899 C C . LYS A 1 255 ? -8.357 4.603 9.215 1.00 88.56 255 LYS A C 1
ATOM 1901 O O . LYS A 1 255 ? -8.096 3.498 8.758 1.00 88.56 255 LYS A O 1
ATOM 1906 N N . ILE A 1 256 ? -9.475 4.859 9.885 1.00 81.44 256 ILE A N 1
ATOM 1907 C CA . ILE A 1 256 ? -10.627 3.952 9.977 1.00 81.44 256 ILE A CA 1
ATOM 1908 C C . ILE A 1 256 ? -11.831 4.694 9.424 1.00 81.44 256 ILE A C 1
ATOM 1910 O O . ILE A 1 256 ? -12.047 5.857 9.758 1.00 81.44 256 ILE A O 1
ATOM 1914 N N . SER A 1 257 ? -12.646 4.025 8.615 1.00 76.38 257 SER A N 1
ATOM 1915 C CA . SER A 1 257 ? -13.886 4.610 8.126 1.00 76.38 257 SER A CA 1
ATOM 1916 C C . SER A 1 257 ? -14.979 3.557 8.004 1.00 76.38 257 SER A C 1
ATOM 1918 O O . SER A 1 257 ? -14.845 2.581 7.273 1.00 76.38 257 SER A O 1
ATOM 1920 N N . ASP A 1 258 ? -16.072 3.793 8.722 1.00 71.31 258 ASP A N 1
ATOM 1921 C CA . ASP A 1 258 ? -17.307 3.016 8.692 1.00 71.31 258 ASP A CA 1
ATOM 1922 C C . ASP A 1 258 ? -18.478 4.014 8.632 1.00 71.31 258 ASP A C 1
ATOM 1924 O O . ASP A 1 258 ? -18.961 4.498 9.665 1.00 71.31 258 ASP A O 1
ATOM 1928 N N . PRO A 1 259 ? -18.918 4.397 7.417 1.00 61.06 259 PRO A N 1
ATOM 1929 C CA . PRO A 1 259 ? -20.011 5.347 7.249 1.00 61.06 259 PRO A CA 1
ATOM 1930 C C . PRO A 1 259 ? -21.335 4.896 7.894 1.00 61.06 259 PRO A C 1
ATOM 1932 O O . PRO A 1 259 ? -21.968 5.743 8.531 1.00 61.06 259 PRO A O 1
ATOM 1935 N N . PRO A 1 260 ? -21.771 3.618 7.792 1.00 61.47 260 PRO A N 1
ATOM 1936 C CA . PRO A 1 260 ? -22.950 3.125 8.510 1.00 61.47 260 PRO A CA 1
ATOM 1937 C C . PRO A 1 260 ? -22.909 3.371 10.022 1.00 61.47 260 PRO A C 1
ATOM 1939 O O . PRO A 1 260 ? -23.915 3.791 10.597 1.00 61.47 260 PRO A O 1
ATOM 1942 N N . ARG A 1 261 ? -21.752 3.165 10.663 1.00 62.81 261 ARG A N 1
ATOM 1943 C CA . ARG A 1 261 ? -21.566 3.405 12.106 1.00 62.81 261 ARG A CA 1
ATOM 1944 C C . ARG A 1 261 ? -21.146 4.837 12.444 1.00 62.81 261 ARG A C 1
ATOM 1946 O O . ARG A 1 261 ? -20.982 5.154 13.619 1.00 62.81 261 ARG A O 1
ATOM 1953 N N . LYS A 1 262 ? -21.023 5.715 11.440 1.00 77.25 262 LYS A N 1
ATOM 1954 C CA . LYS A 1 262 ? -20.541 7.103 11.564 1.00 77.25 262 LYS A CA 1
ATOM 1955 C C . LYS A 1 262 ? -19.159 7.199 12.224 1.00 77.25 262 LYS A C 1
ATOM 1957 O O . LYS A 1 262 ? -18.902 8.126 12.989 1.00 77.25 262 LYS A O 1
ATOM 1962 N N . ILE A 1 263 ? -18.281 6.247 11.921 1.00 73.81 263 ILE A N 1
ATOM 1963 C CA . ILE A 1 263 ? -16.888 6.254 12.370 1.00 73.81 263 ILE A CA 1
ATOM 1964 C C . ILE A 1 263 ? -16.035 6.799 11.225 1.00 73.81 263 ILE A C 1
ATOM 1966 O O . ILE A 1 263 ? -16.072 6.277 10.112 1.00 73.81 263 ILE A O 1
ATOM 1970 N N . ASP A 1 264 ? -15.272 7.851 11.497 1.00 83.19 264 ASP A N 1
ATOM 1971 C CA . ASP A 1 264 ? -14.236 8.377 10.607 1.00 83.19 264 ASP A CA 1
ATOM 1972 C C . ASP A 1 264 ? -13.102 8.900 11.489 1.00 83.19 264 ASP A C 1
ATOM 1974 O O . ASP A 1 264 ? -13.217 9.955 12.113 1.00 83.19 264 ASP A O 1
ATOM 1978 N N . ILE A 1 265 ? -12.055 8.092 11.631 1.00 86.31 265 ILE A N 1
ATOM 1979 C CA . ILE A 1 265 ? -10.895 8.385 12.474 1.00 86.31 265 ILE A CA 1
ATOM 1980 C C . ILE A 1 265 ? -9.699 8.496 11.550 1.00 86.31 265 ILE A C 1
ATOM 1982 O O . ILE A 1 265 ? -9.440 7.586 10.765 1.00 86.31 265 ILE A O 1
ATOM 1986 N N . SER A 1 266 ? -8.969 9.601 11.652 1.00 91.69 266 SER A N 1
ATOM 1987 C CA . SER A 1 266 ? -7.769 9.850 10.865 1.00 91.69 266 SER A CA 1
ATOM 1988 C C . SER A 1 266 ? -6.701 10.446 11.763 1.00 91.69 266 SER A C 1
ATOM 1990 O O . SER A 1 266 ? -6.886 11.532 12.302 1.00 91.69 266 SER A O 1
ATOM 1992 N N . GLU A 1 267 ? -5.573 9.758 11.877 1.00 92.56 267 GLU A N 1
ATOM 1993 C CA . GLU A 1 267 ? -4.449 10.161 12.718 1.00 92.56 267 GLU A CA 1
ATOM 1994 C C . GLU A 1 267 ? -3.141 10.107 11.933 1.00 92.56 267 GLU A C 1
ATOM 1996 O O . GLU A 1 267 ? -3.031 9.469 10.882 1.00 92.56 267 GLU A O 1
ATOM 2001 N N . SER A 1 268 ? -2.133 10.820 12.424 1.00 93.50 268 SER A N 1
ATOM 2002 C CA . SER A 1 268 ? -0.799 10.824 11.831 1.00 93.50 268 SER A CA 1
ATOM 2003 C C . SER A 1 268 ? 0.258 10.608 12.899 1.00 93.50 268 SER A C 1
ATOM 2005 O O . SER A 1 268 ? 0.299 11.319 13.901 1.00 93.50 268 SER A O 1
ATOM 2007 N N . PHE A 1 269 ? 1.136 9.639 12.664 1.00 93.88 269 PHE A N 1
ATOM 2008 C CA . PHE A 1 269 ? 2.197 9.256 13.585 1.00 93.88 269 PHE A CA 1
ATOM 2009 C C . PHE A 1 269 ? 3.551 9.422 12.909 1.00 93.88 269 PHE A C 1
ATOM 2011 O O . PHE A 1 269 ? 3.752 8.962 11.786 1.00 93.88 269 PHE A O 1
ATOM 2018 N N . ALA A 1 270 ? 4.496 10.063 13.594 1.00 92.50 270 ALA A N 1
ATOM 2019 C CA . ALA A 1 270 ? 5.878 10.079 13.136 1.00 92.50 270 ALA A CA 1
ATOM 2020 C C . ALA A 1 270 ? 6.435 8.646 13.106 1.00 92.50 270 ALA A C 1
ATOM 2022 O O . ALA A 1 270 ? 6.153 7.846 14.002 1.00 92.50 270 ALA A O 1
ATOM 2023 N N . ASP A 1 271 ? 7.235 8.328 12.088 1.00 91.62 271 ASP A N 1
ATOM 2024 C CA . ASP A 1 271 ? 7.954 7.056 12.000 1.00 91.62 271 ASP A CA 1
ATOM 2025 C C . ASP A 1 271 ? 9.244 7.097 12.843 1.00 91.62 271 ASP A C 1
ATOM 2027 O O . ASP A 1 271 ? 10.367 7.063 12.342 1.00 91.62 271 ASP A O 1
ATOM 2031 N N . ASP A 1 272 ? 9.073 7.264 14.153 1.00 91.81 272 ASP A N 1
ATOM 2032 C CA . ASP A 1 272 ? 10.133 7.560 15.123 1.00 91.81 272 ASP A CA 1
ATOM 2033 C C . ASP A 1 272 ? 10.456 6.397 16.075 1.00 91.81 272 ASP A C 1
ATOM 2035 O O . ASP A 1 272 ? 11.276 6.557 16.981 1.00 91.81 272 ASP A O 1
ATOM 2039 N N . CYS A 1 273 ? 9.851 5.223 15.867 1.00 87.75 273 CYS A N 1
ATOM 2040 C CA . CYS A 1 273 ? 10.139 4.031 16.658 1.00 87.75 273 CYS A CA 1
ATOM 2041 C C . CYS A 1 273 ? 11.636 3.705 16.615 1.00 87.75 273 CYS A C 1
ATOM 2043 O O . CYS A 1 273 ? 12.326 3.979 15.630 1.00 87.75 273 CYS A O 1
ATOM 2045 N N . GLU A 1 274 ? 12.183 3.114 17.676 1.00 80.56 274 GLU A N 1
ATOM 2046 C CA . GLU A 1 274 ? 13.493 2.469 17.558 1.00 80.56 274 GLU A CA 1
ATOM 2047 C C . GLU A 1 274 ? 13.433 1.514 16.368 1.00 80.56 274 GLU A C 1
ATOM 2049 O O . GLU A 1 274 ? 12.410 0.847 16.197 1.00 80.56 274 GLU A O 1
ATOM 2054 N N . LEU A 1 275 ? 14.463 1.528 15.504 1.00 66.25 275 LEU A N 1
ATOM 2055 C CA . LEU A 1 275 ? 14.549 0.540 14.431 1.00 66.25 275 LEU A CA 1
ATOM 2056 C C . LEU A 1 275 ? 14.371 -0.796 15.125 1.00 66.25 275 LEU A C 1
ATOM 2058 O O . LEU A 1 275 ? 15.218 -1.163 15.944 1.00 66.25 275 LEU A O 1
ATOM 2062 N N . ALA A 1 276 ? 13.243 -1.460 14.863 1.00 54.38 276 ALA A N 1
ATOM 2063 C CA . ALA A 1 276 ? 13.079 -2.820 15.310 1.00 54.38 276 ALA A CA 1
ATOM 2064 C C . ALA A 1 276 ? 14.350 -3.512 14.831 1.00 54.38 276 ALA A C 1
ATOM 2066 O O . ALA A 1 276 ? 14.685 -3.441 13.646 1.00 54.38 276 ALA A O 1
ATOM 2067 N N . VAL A 1 277 ? 15.129 -4.062 15.761 1.00 44.09 277 VAL A N 1
ATOM 2068 C CA . VAL A 1 277 ? 16.173 -5.004 15.392 1.00 44.09 277 VAL A CA 1
ATOM 2069 C C . VAL A 1 277 ? 15.380 -6.176 14.833 1.00 44.09 277 VAL A C 1
ATOM 2071 O O . VAL A 1 277 ? 14.940 -7.049 15.575 1.00 44.09 277 VAL A O 1
ATOM 2074 N N . GLU A 1 278 ? 15.036 -6.081 13.548 1.00 40.16 278 GLU A N 1
ATOM 2075 C CA . GLU A 1 278 ? 14.409 -7.134 12.774 1.00 40.16 278 GLU A CA 1
ATOM 2076 C C . GLU A 1 278 ? 15.406 -8.280 12.902 1.00 40.16 278 GLU A C 1
ATOM 2078 O O . GLU A 1 278 ? 16.538 -8.167 12.427 1.00 40.16 278 GLU A O 1
ATOM 2083 N N . ALA A 1 279 ? 15.055 -9.290 13.703 1.00 31.70 279 ALA A N 1
ATOM 2084 C CA . ALA A 1 279 ? 15.907 -10.445 13.911 1.00 31.70 279 ALA A CA 1
ATOM 2085 C C . ALA A 1 279 ? 16.281 -10.983 12.524 1.00 31.70 279 ALA A C 1
ATOM 2087 O O . ALA A 1 279 ? 15.395 -11.359 11.755 1.00 31.70 279 ALA A O 1
ATOM 2088 N N . GLN A 1 280 ? 17.573 -10.888 12.198 1.00 31.23 280 GLN A N 1
ATOM 2089 C CA . GLN A 1 280 ? 18.159 -11.447 10.982 1.00 31.23 280 GLN A CA 1
ATOM 2090 C C . GLN A 1 280 ? 17.941 -12.955 10.926 1.00 31.23 280 GLN A C 1
ATOM 2092 O O . GLN A 1 280 ? 18.025 -13.599 12.000 1.00 31.23 280 GLN A O 1
#

Sequence (280 aa):
MNRAAIALLVVSFSSLVWVGAACAKKSGTRALTKDQTQEVEALTKAVCSCADKACSAVVSEQITAWFSGFSFADYDKAANRELARHGEQMASCIGRFVSDAGVAADLPPTDPAGQATTLLTAARTWAQRTHPAHHLEQTTISYVDAAGVLDPDHGELAVQLGTPSKPTDDPKRRTGAPIKPAGSAAAPSCPVLYWSRSAGWSSSPWTCRTLEPHVARCSPQQVWKRAIEKGAPADALAVMTLERAPDSAPMWRFKISDPPRKIDISESFADDCELAVEAQ